Protein 1WT6 (pdb70)

Radius of gyration: 28.47 Å; Cα contacts (8 Å, |Δi|>4): 78; chains: 3; bounding box: 22×88×59 Å

GO terms:
  GO:0004674 protein serine/threonine kinase activity (F, IDA)
  GO:0005741 mitochondrial outer membrane (C, IDA)
  GO:0017020 myosin phosphatase regulator activity (F, IDA)
  GO:0010657 muscle cell apoptotic process (P, IDA)
  GO:0006468 protein phosphorylation (P, IDA)
  GO:0006998 nuclear envelope organization (P, IMP)
  GO:0005515 protein binding (F, IPI)
  GO:0033017 sarcoplasmic reticulum membrane (C, TAS)
  GO:0005524 ATP binding (F, IDA)
  GO:0008016 regulation of heart contraction (P, IDA)

B-factor: mean 26.05, std 10.56, range [8.68, 67.9]

InterPro domains:
  IPR000719 Protein kinase domain [PF00069] (71-339)
  IPR000719 Protein kinase domain [PS50011] (71-339)
  IPR000719 Protein kinase domain [SM00220] (71-339)
  IPR000961 AGC-kinase, C-terminal [PS51285] (340-415)
  IPR000961 AGC-kinase, C-terminal [SM00133] (340-407)
  IPR008271 Serine/threonine-protein kinase, active site [PS00108] (191-203)
  IPR011009 Protein kinase-like domain superfamily [SSF56112] (49-377)
  IPR014930 Myotonic dystrophy protein kinase, coiled coil [PF08826] (470-530)
  IPR017441 Protein kinase, ATP binding site [PS00107] (77-100)
  IPR050839 Rho-associated Serine/Threonine Kinase [PTHR22988] (1-470)

Structure (mmCIF, N/C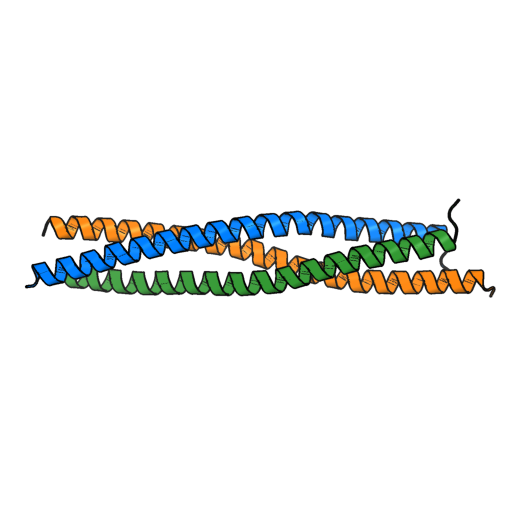A/C/O backbone):
data_1WT6
#
_entry.id   1WT6
#
_cell.length_a   39.083
_cell.length_b   46.164
_cell.length_c   143.377
_cell.angle_alpha   90.00
_cell.angle_beta   90.00
_cell.angle_gamma   90.00
#
_symmetry.space_group_name_H-M   'P 21 21 21'
#
loop_
_entity.id
_entity.type
_entity.pdbx_description
1 polymer 'Myotonin-protein kinase'
2 water water
#
loop_
_atom_site.group_PDB
_atom_site.id
_atom_site.type_symbol
_atom_site.label_atom_id
_atom_site.label_alt_id
_atom_site.label_comp_id
_atom_site.label_asym_id
_atom_site.label_entity_id
_atom_site.label_seq_id
_atom_site.pdbx_PDB_ins_code
_atom_site.Cartn_x
_atom_site.Cartn_y
_atom_site.Cartn_z
_atom_site.occupancy
_atom_site.B_iso_or_equiv
_atom_site.auth_seq_id
_atom_site.auth_comp_id
_atom_site.auth_asym_id
_atom_site.auth_atom_id
_atom_site.pdbx_PDB_model_num
ATOM 1 N N . GLU A 1 9 ? -12.949 57.169 39.734 1.00 34.58 6 GLU A N 1
ATOM 2 C CA . GLU A 1 9 ? -11.995 57.439 38.628 1.00 34.46 6 GLU A CA 1
ATOM 3 C C . GLU A 1 9 ? -10.731 56.609 38.841 1.00 32.56 6 GLU A C 1
ATOM 4 O O . GLU A 1 9 ? -10.268 56.427 39.977 1.00 32.68 6 GLU A O 1
ATOM 10 N N . VAL A 1 10 ? -10.188 56.076 37.754 1.00 30.01 7 VAL A N 1
ATOM 11 C CA . VAL A 1 10 ? -8.954 55.313 37.830 1.00 27.06 7 VAL A CA 1
ATOM 12 C C . VAL A 1 10 ? -7.827 56.248 38.320 1.00 24.66 7 VAL A C 1
ATOM 13 O O . VAL A 1 10 ? -7.874 57.458 38.058 1.00 26.74 7 VAL A O 1
ATOM 17 N N . THR A 1 11 ? -6.853 55.712 39.064 1.00 21.81 8 THR A N 1
ATOM 18 C CA . THR A 1 11 ? -5.670 56.483 39.448 1.00 19.71 8 THR A CA 1
ATOM 19 C C . THR A 1 11 ? -4.430 56.085 38.656 1.00 19.45 8 THR A C 1
ATOM 20 O O . THR A 1 11 ? -4.395 55.015 38.003 1.00 17.52 8 THR A O 1
ATOM 24 N N . LEU A 1 12 ? -3.394 56.925 38.752 1.00 18.39 9 LEU A N 1
ATOM 25 C CA . LEU A 1 12 ? -2.096 56.589 38.107 1.00 19.89 9 LEU A CA 1
ATOM 26 C C . LEU A 1 12 ? -1.646 55.182 38.415 1.00 19.26 9 LEU A C 1
ATOM 27 O O . LEU A 1 12 ? -1.356 54.401 37.511 1.00 18.16 9 LEU A O 1
ATOM 32 N N . ARG A 1 13 ? -1.590 54.848 39.698 1.00 17.71 10 ARG A N 1
ATOM 33 C CA . ARG A 1 13 ? -1.094 53.542 40.074 1.00 18.32 10 ARG A CA 1
ATOM 34 C C . ARG A 1 13 ? -2.006 52.440 39.566 1.00 17.81 10 ARG A C 1
ATOM 35 O O . ARG A 1 13 ? -1.508 51.407 39.167 1.00 18.90 10 ARG A O 1
ATOM 43 N N . GLU A 1 14 ? -3.328 52.634 39.594 1.00 17.41 11 GLU A N 1
ATOM 44 C CA . GLU A 1 14 ? -4.240 51.577 39.106 1.00 17.33 11 GLU A CA 1
ATOM 45 C C . GLU A 1 14 ? -4.026 51.323 37.611 1.00 16.64 11 GLU A C 1
ATOM 46 O O . GLU A 1 14 ? -4.109 50.157 37.158 1.00 17.27 11 GLU A O 1
ATOM 52 N N . LEU A 1 15 ? -3.767 52.401 36.869 1.00 15.63 12 LEU A N 1
ATOM 53 C CA . LEU A 1 15 ? -3.548 52.291 35.411 1.00 16.88 12 LEU A CA 1
ATOM 54 C C . LEU A 1 15 ? -2.232 51.566 35.201 1.00 17.62 12 LEU A C 1
ATOM 55 O O . LEU A 1 15 ? -2.115 50.624 34.379 1.00 16.66 12 LEU A O 1
ATOM 60 N N . GLN A 1 16 ? -1.232 51.960 35.974 1.00 18.67 13 GLN A N 1
ATOM 61 C CA . GLN A 1 16 ? 0.078 51.330 35.906 1.00 19.24 13 GLN A CA 1
ATOM 62 C C . GLN A 1 16 ? -0.029 49.815 36.150 1.00 19.93 13 GLN A C 1
ATOM 63 O O . GLN A 1 16 ? 0.561 49.022 35.405 1.00 18.63 13 GLN A O 1
ATOM 69 N N . GLU A 1 17 ? -0.792 49.420 37.184 1.00 18.49 14 GLU A N 1
ATOM 70 C CA . GLU A 1 17 ? -0.948 47.999 37.485 1.00 20.60 14 GLU A CA 1
ATOM 71 C C . GLU A 1 17 ? -1.666 47.269 36.365 1.00 19.44 14 GLU A C 1
ATOM 72 O O . GLU A 1 17 ? -1.299 46.151 36.026 1.00 19.51 14 GLU A O 1
ATOM 78 N N . ALA A 1 18 ? -2.697 47.880 35.816 1.00 17.33 15 ALA A N 1
ATOM 79 C CA . ALA A 1 18 ? -3.452 47.236 34.754 1.00 17.96 15 ALA A CA 1
ATOM 80 C C . ALA A 1 18 ? -2.559 47.098 33.522 1.00 17.52 15 ALA A C 1
ATOM 81 O O . ALA A 1 18 ? -2.650 46.056 32.803 1.00 18.15 15 ALA A O 1
ATOM 83 N N . LEU A 1 19 ? -1.705 48.095 33.269 1.00 17.61 16 LEU A N 1
ATOM 84 C CA . LEU A 1 19 ? -0.831 48.004 32.089 1.00 17.66 16 LEU A CA 1
ATOM 85 C C . LEU A 1 19 ? 0.178 46.873 32.311 1.00 18.94 16 LEU A C 1
ATOM 86 O O . LEU A 1 19 ? 0.348 46.040 31.437 1.00 19.39 16 LEU A O 1
ATOM 91 N N . GLU A 1 20 ? 0.795 46.811 33.508 1.00 19.06 17 GLU A N 1
ATOM 92 C CA . GLU A 1 20 ? 1.792 45.768 33.785 1.00 19.75 17 GLU A CA 1
ATOM 93 C C . GLU A 1 20 ? 1.174 44.395 33.686 1.00 20.09 17 GLU A C 1
ATOM 94 O O . GLU A 1 20 ? 1.839 43.472 33.232 1.00 21.54 17 GLU A O 1
ATOM 100 N N . GLU A 1 21 ? -0.100 44.242 34.033 1.00 19.46 18 GLU A N 1
ATOM 101 C CA . GLU A 1 21 ? -0.719 42.930 33.943 1.00 21.42 18 GLU A CA 1
ATOM 102 C C . GLU A 1 21 ? -1.044 42.534 32.492 1.00 19.39 18 GLU A C 1
ATOM 103 O O . GLU A 1 21 ? -0.973 41.333 32.123 1.00 18.80 18 GLU A O 1
ATOM 109 N N . GLU A 1 22 ? -1.438 43.525 31.698 1.00 17.83 19 GLU A N 1
ATOM 110 C CA . GLU A 1 22 ? -1.630 43.292 30.264 1.00 16.72 19 GLU A CA 1
ATOM 111 C C . GLU A 1 22 ? -0.316 42.886 29.638 1.00 17.25 19 GLU A C 1
ATOM 112 O O . GLU A 1 22 ? -0.312 41.911 28.855 1.00 17.73 19 GLU A O 1
ATOM 118 N N . VAL A 1 23 ? 0.773 43.595 29.934 1.00 17.28 20 VAL A N 1
ATOM 119 C CA . VAL A 1 23 ? 2.115 43.237 29.437 1.00 18.48 20 VAL A CA 1
ATOM 120 C C . VAL A 1 23 ? 2.525 41.806 29.843 1.00 18.97 20 VAL A C 1
ATOM 121 O O . VAL A 1 23 ? 3.050 41.037 29.023 1.00 18.30 20 VAL A O 1
ATOM 125 N N . LEU A 1 24 ? 2.296 41.442 31.115 1.00 16.80 21 LEU A N 1
ATOM 126 C CA . LEU A 1 24 ? 2.504 40.025 31.495 1.00 17.45 21 LEU A CA 1
ATOM 127 C C . LEU A 1 24 ? 1.703 39.008 30.648 1.00 17.86 21 LEU A C 1
ATOM 128 O O . LEU A 1 24 ? 2.278 37.988 30.224 1.00 17.47 21 LEU A O 1
ATOM 133 N N . THR A 1 25 ? 0.394 39.237 30.464 1.00 15.96 22 THR A N 1
ATOM 134 C CA . THR A 1 25 ? -0.451 38.315 29.709 1.00 18.14 22 THR A CA 1
ATOM 135 C C . THR A 1 25 ? 0.121 38.228 28.298 1.00 16.43 22 THR A C 1
ATOM 136 O O . THR A 1 25 ? 0.229 37.133 27.730 1.00 18.07 22 THR A O 1
ATOM 140 N N . ARG A 1 26 ? 0.476 39.376 27.726 1.00 15.37 23 ARG A N 1
ATOM 141 C CA . ARG A 1 26 ? 0.887 39.336 26.289 1.00 16.09 23 ARG A CA 1
ATOM 142 C C . ARG A 1 26 ? 2.240 38.643 26.179 1.00 17.32 23 ARG A C 1
ATOM 143 O O . ARG A 1 26 ? 2.495 37.860 25.237 1.00 18.39 23 ARG A O 1
ATOM 151 N N . GLN A 1 27 ? 3.113 38.898 27.143 1.00 17.14 24 GLN A N 1
ATOM 152 C CA . GLN A 1 27 ? 4.428 38.221 27.218 1.00 15.10 24 GLN A CA 1
ATOM 153 C C . GLN A 1 27 ? 4.281 36.665 27.300 1.00 17.08 24 GLN A C 1
ATOM 154 O O . GLN A 1 27 ? 5.062 35.914 26.708 1.00 17.54 24 GLN A O 1
ATOM 160 N N . SER A 1 28 ? 3.243 36.203 27.984 1.00 16.45 25 SER A N 1
ATOM 161 C CA . SER A 1 28 ? 2.972 34.761 28.066 1.00 16.81 25 SER A CA 1
ATOM 162 C C . SER A 1 28 ? 2.614 34.212 26.666 1.00 16.24 25 SER A C 1
ATOM 163 O O . SER A 1 28 ? 3.051 33.117 26.240 1.00 15.64 25 SER A O 1
ATOM 166 N N . LEU A 1 29 ? 1.799 34.986 25.942 1.00 16.56 26 LEU A N 1
ATOM 167 C CA . LEU A 1 29 ? 1.412 34.670 24.547 1.00 18.07 26 LEU A CA 1
ATOM 168 C C . LEU A 1 29 ? 2.635 34.639 23.661 1.00 18.10 26 LEU A C 1
ATOM 169 O O . LEU A 1 29 ? 2.805 33.724 22.852 1.00 17.84 26 LEU A O 1
ATOM 174 N N . SER A 1 30 ? 3.508 35.636 23.809 1.00 18.26 27 SER A N 1
ATOM 175 C CA . SER A 1 30 ? 4.720 35.665 22.992 1.00 17.88 27 SER A CA 1
ATOM 176 C C . SER A 1 30 ? 5.563 34.413 23.190 1.00 19.43 27 SER A C 1
ATOM 177 O O . SER A 1 30 ? 5.996 33.837 22.209 1.00 20.24 27 SER A O 1
ATOM 180 N N . ARG A 1 31 ? 5.733 33.983 24.453 1.00 16.56 28 ARG A N 1
ATOM 181 C CA . ARG A 1 31 ? 6.436 32.726 24.766 1.00 19.32 28 ARG A CA 1
ATOM 182 C C . ARG A 1 31 ? 5.719 31.512 24.154 1.00 19.32 28 ARG A C 1
ATOM 183 O O . ARG A 1 31 ? 6.372 30.564 23.676 1.00 21.90 28 ARG A O 1
ATOM 191 N N . GLU A 1 32 ? 4.398 31.470 24.209 1.00 21.11 29 GLU A N 1
ATOM 192 C CA . GLU A 1 32 ? 3.681 30.345 23.586 1.00 22.33 29 GLU A CA 1
ATOM 193 C C . GLU A 1 32 ? 3.938 30.259 22.095 1.00 23.69 29 GLU A C 1
ATOM 194 O O . GLU A 1 32 ? 4.031 29.155 21.502 1.00 22.83 29 GLU A O 1
ATOM 200 N N . MET A 1 33 ? 4.065 31.432 21.476 1.00 22.21 30 MET A N 1
ATOM 201 C CA . MET A 1 33 ? 4.264 31.491 20.051 1.00 26.11 30 MET A CA 1
ATOM 202 C C . MET A 1 33 ? 5.593 30.831 19.707 1.00 26.65 30 MET A C 1
ATOM 203 O O . MET A 1 33 ? 5.720 30.209 18.627 1.00 27.68 30 MET A O 1
ATOM 208 N N . GLU A 1 34 ? 6.565 30.883 20.610 1.00 28.25 31 GLU A N 1
ATOM 209 C CA . GLU A 1 34 ? 7.840 30.156 20.388 1.00 29.39 31 GLU A CA 1
ATOM 210 C C . GLU A 1 34 ? 7.648 28.634 20.305 1.00 29.06 31 GLU A C 1
ATOM 211 O O . GLU A 1 34 ? 8.310 27.966 19.519 1.00 28.89 31 GLU A O 1
ATOM 217 N N . ALA A 1 35 ? 6.736 28.094 21.109 1.00 28.21 32 ALA A N 1
ATOM 218 C CA . ALA A 1 35 ? 6.485 26.651 21.143 1.00 28.14 32 ALA A CA 1
ATOM 219 C C . ALA A 1 35 ? 5.738 26.246 19.872 1.00 27.31 32 ALA A C 1
ATOM 220 O O . ALA A 1 35 ? 5.920 25.153 19.328 1.00 28.42 32 ALA A O 1
ATOM 222 N N . ILE A 1 36 ? 4.842 27.120 19.435 1.00 25.82 33 ILE A N 1
ATOM 223 C CA . ILE A 1 36 ? 4.149 26.885 18.194 1.00 24.87 33 ILE A CA 1
ATOM 224 C C . ILE A 1 36 ? 5.119 26.816 16.993 1.00 24.20 33 ILE A C 1
ATOM 225 O O . ILE A 1 36 ? 5.034 25.893 16.150 1.00 24.24 33 ILE A O 1
ATOM 230 N N . ARG A 1 37 ? 6.005 27.797 16.866 1.00 24.34 34 ARG A N 1
ATOM 231 C CA . ARG A 1 37 ? 6.927 27.777 15.729 1.00 26.09 34 ARG A CA 1
ATOM 232 C C . ARG A 1 37 ? 7.765 26.487 15.747 1.00 26.44 34 ARG A C 1
ATOM 233 O O . ARG A 1 37 ? 7.998 25.881 14.692 1.00 25.04 34 ARG A O 1
ATOM 241 N N . THR A 1 38 ? 8.213 26.079 16.939 1.00 26.47 35 THR A N 1
ATOM 242 C CA . THR A 1 38 ? 8.973 24.831 17.125 1.00 27.16 35 THR A CA 1
ATOM 243 C C . THR A 1 38 ? 8.237 23.674 16.552 1.00 26.50 35 THR A C 1
ATOM 244 O O . THR A 1 38 ? 8.764 22.949 15.674 1.00 26.30 35 THR A O 1
ATOM 248 N N . ASP A 1 39 ? 7.001 23.514 17.020 1.00 25.07 36 ASP A N 1
ATOM 249 C CA . ASP A 1 39 ? 6.169 22.441 16.563 1.00 25.29 36 ASP A CA 1
ATOM 250 C C . ASP A 1 39 ? 6.054 22.534 15.052 1.00 24.29 36 ASP A C 1
ATOM 251 O O . ASP A 1 39 ? 6.245 21.528 14.389 1.00 24.25 36 ASP A O 1
ATOM 256 N N . ASN A 1 40 ? 5.748 23.718 14.517 1.00 21.47 37 ASN A N 1
ATOM 257 C CA . ASN A 1 40 ? 5.514 23.796 13.050 1.00 20.89 37 ASN A CA 1
ATOM 258 C C . ASN A 1 40 ? 6.718 23.322 12.219 1.00 20.18 37 ASN A C 1
ATOM 259 O O . ASN A 1 40 ? 6.572 22.679 11.170 1.00 19.37 37 ASN A O 1
ATOM 264 N N . GLN A 1 41 ? 7.914 23.677 12.659 1.00 19.96 38 GLN A N 1
ATOM 265 C CA . GLN A 1 41 ? 9.080 23.253 11.960 1.00 19.60 38 GLN A CA 1
ATOM 266 C C . GLN A 1 41 ? 9.238 21.722 12.009 1.00 19.19 38 GLN A C 1
ATOM 267 O O . GLN A 1 41 ? 9.559 21.058 10.989 1.00 17.92 38 GLN A O 1
ATOM 273 N N . ASN A 1 42 ? 9.032 21.168 13.201 1.00 19.03 39 ASN A N 1
ATOM 274 C CA . ASN A 1 42 ? 9.077 19.697 13.392 1.00 20.20 39 ASN A CA 1
ATOM 275 C C . ASN A 1 42 ? 8.002 18.968 12.581 1.00 19.37 39 ASN A C 1
ATOM 276 O O . ASN A 1 42 ? 8.254 17.913 11.959 1.00 19.42 39 ASN A O 1
ATOM 281 N N . PHE A 1 43 ? 6.813 19.546 12.512 1.00 16.41 40 PHE A N 1
ATOM 282 C CA . PHE A 1 43 ? 5.745 18.838 11.807 1.00 16.41 40 PHE A CA 1
ATOM 283 C C . PHE A 1 43 ? 6.059 18.836 10.301 1.00 16.12 40 PHE A C 1
ATOM 284 O O . PHE A 1 43 ? 5.781 17.848 9.592 1.00 15.76 40 PHE A O 1
ATOM 292 N N . ALA A 1 44 ? 6.605 19.957 9.821 1.00 15.65 41 ALA A N 1
ATOM 293 C CA . ALA A 1 44 ? 6.988 20.023 8.395 1.00 15.37 41 ALA A CA 1
ATOM 294 C C . ALA A 1 44 ? 7.994 18.894 8.059 1.00 13.92 41 ALA A C 1
ATOM 295 O O . ALA A 1 44 ? 7.906 18.214 7.046 1.00 13.12 41 ALA A O 1
ATOM 297 N N . SER A 1 45 ? 9.029 18.774 8.876 1.00 13.19 42 SER A N 1
ATOM 298 C CA . SER A 1 45 ? 9.980 17.696 8.708 1.00 15.10 42 SER A CA 1
ATOM 299 C C . SER A 1 45 ? 9.373 16.305 8.772 1.00 13.78 42 SER A C 1
ATOM 300 O O . SER A 1 45 ? 9.748 15.404 7.962 1.00 14.87 42 SER A O 1
ATOM 303 N N . GLN A 1 46 ? 8.494 16.094 9.755 1.00 13.81 43 GLN A N 1
ATOM 304 C CA . GLN A 1 46 ? 7.784 14.816 9.858 1.00 15.55 43 GLN A CA 1
ATOM 305 C C . GLN A 1 46 ? 6.938 14.504 8.610 1.00 14.01 43 GLN A C 1
ATOM 306 O O . GLN A 1 46 ? 6.897 13.314 8.160 1.00 15.11 43 GLN A O 1
ATOM 312 N N . LEU A 1 47 ? 6.269 15.525 8.055 1.00 12.41 44 LEU A N 1
ATOM 313 C CA . LEU A 1 47 ? 5.426 15.371 6.846 1.00 13.21 44 LEU A CA 1
ATOM 314 C C . LEU A 1 47 ? 6.317 15.004 5.675 1.00 12.92 44 LEU A C 1
ATOM 315 O O . LEU A 1 47 ? 5.993 14.077 4.947 1.00 12.13 44 LEU A O 1
ATOM 320 N N . ARG A 1 48 ? 7.533 15.611 5.600 1.00 11.53 45 ARG A N 1
ATOM 321 C CA . ARG A 1 48 ? 8.421 15.295 4.461 1.00 11.37 45 ARG A CA 1
ATOM 322 C C . ARG A 1 48 ? 8.894 13.834 4.591 1.00 9.07 45 ARG A C 1
ATOM 323 O O . ARG A 1 48 ? 8.946 13.101 3.610 1.00 11.01 45 ARG A O 1
ATOM 331 N N . GLU A 1 49 ? 9.182 13.415 5.838 1.00 10.66 46 GLU A N 1
ATOM 332 C CA . GLU A 1 49 ? 9.514 12.014 6.031 1.00 12.55 46 GLU A CA 1
ATOM 333 C C . GLU A 1 49 ? 8.456 11.052 5.615 1.00 10.68 46 GLU A C 1
ATOM 334 O O . GLU A 1 49 ? 8.684 10.034 4.959 1.00 12.25 46 GLU A O 1
ATOM 340 N N . ALA A 1 50 ? 7.211 11.368 5.997 1.00 11.01 47 ALA A N 1
ATOM 341 C CA . ALA A 1 50 ? 6.103 10.541 5.573 1.00 13.02 47 ALA A CA 1
ATOM 342 C C . ALA A 1 50 ? 5.861 10.502 4.047 1.00 9.45 47 ALA A C 1
ATOM 343 O O . ALA A 1 50 ? 5.605 9.429 3.488 1.00 12.59 47 ALA A O 1
ATOM 345 N N . GLU A 1 51 ? 6.009 11.650 3.384 1.00 10.17 48 GLU A N 1
ATOM 346 C CA . GLU A 1 51 ? 5.901 11.732 2.009 1.00 10.41 48 GLU A CA 1
ATOM 347 C C . GLU A 1 51 ? 6.954 10.832 1.366 1.00 8.71 48 GLU A C 1
ATOM 348 O O . GLU A 1 51 ? 6.723 10.116 0.395 1.00 10.23 48 GLU A O 1
ATOM 354 N N . ALA A 1 52 ? 8.203 10.881 1.846 1.00 9.48 49 ALA A N 1
ATOM 355 C CA . ALA A 1 52 ? 9.104 10.019 1.282 1.00 10.19 49 ALA A CA 1
ATOM 356 C C . ALA A 1 52 ? 8.896 8.493 1.512 1.00 9.95 49 ALA A C 1
ATOM 357 O O . ALA A 1 52 ? 9.170 7.688 0.657 1.00 10.91 49 ALA A O 1
ATOM 359 N N . ARG A 1 53 ? 8.518 8.113 2.722 1.00 10.85 50 ARG A N 1
ATOM 360 C CA . ARG A 1 53 ? 8.243 6.705 2.963 1.00 13.22 50 ARG A CA 1
ATOM 361 C C . ARG A 1 53 ? 7.065 6.251 2.034 1.00 12.59 50 ARG A C 1
ATOM 362 O O . ARG A 1 53 ? 7.068 5.110 1.528 1.00 13.32 50 ARG A O 1
ATOM 370 N N . ASN A 1 54 ? 6.082 7.090 1.781 1.00 14.15 51 ASN A N 1
ATOM 371 C CA . ASN A 1 54 ? 5.008 6.694 0.897 1.00 14.97 51 ASN A CA 1
ATOM 372 C C . ASN A 1 54 ? 5.498 6.578 -0.545 1.00 14.07 51 ASN A C 1
ATOM 373 O O . ASN A 1 54 ? 5.132 5.619 -1.229 1.00 13.35 51 ASN A O 1
ATOM 378 N N . ARG A 1 55 ? 6.348 7.538 -0.989 1.00 11.68 52 ARG A N 1
ATOM 379 C CA . ARG A 1 55 ? 6.898 7.488 -2.348 1.00 12.28 52 ARG A CA 1
ATOM 380 C C . ARG A 1 55 ? 7.711 6.160 -2.543 1.00 10.46 52 ARG A C 1
ATOM 381 O O . ARG A 1 55 ? 7.676 5.514 -3.574 1.00 14.09 52 ARG A O 1
ATOM 389 N N . ASP A 1 56 ? 8.425 5.750 -1.499 1.00 10.09 53 ASP A N 1
ATOM 390 C CA . ASP A 1 56 ? 9.176 4.523 -1.525 1.00 12.21 53 ASP A CA 1
ATOM 391 C C . ASP A 1 56 ? 8.302 3.295 -1.660 1.00 12.56 53 ASP A C 1
ATOM 392 O O . ASP A 1 56 ? 8.511 2.399 -2.506 1.00 12.56 53 ASP A O 1
ATOM 397 N N . LEU A 1 57 ? 7.286 3.276 -0.815 1.00 11.23 54 LEU A N 1
ATOM 398 C CA . LEU A 1 57 ? 6.287 2.187 -0.866 1.00 11.50 54 LEU A CA 1
ATOM 399 C C . LEU A 1 57 ? 5.584 2.113 -2.260 1.00 12.24 54 LEU A C 1
ATOM 400 O O . LEU A 1 57 ? 5.308 0.993 -2.754 1.00 14.60 54 LEU A O 1
ATOM 405 N N . GLU A 1 58 ? 5.203 3.274 -2.840 1.00 10.50 55 GLU A N 1
ATOM 406 C CA . GLU A 1 58 ? 4.650 3.358 -4.227 1.00 11.16 55 GLU A CA 1
ATOM 407 C C . GLU A 1 58 ? 5.505 2.640 -5.240 1.00 11.67 55 GLU A C 1
ATOM 408 O O . GLU A 1 58 ? 5.065 1.891 -6.074 1.00 11.99 55 GLU A O 1
ATOM 414 N N . ALA A 1 59 ? 6.807 2.900 -5.117 1.00 10.86 56 ALA A N 1
ATOM 415 C CA . ALA A 1 59 ? 7.743 2.248 -6.030 1.00 13.82 56 ALA A CA 1
ATOM 416 C C . ALA A 1 59 ? 7.790 0.734 -5.851 1.00 13.03 56 ALA A C 1
ATOM 417 O O . ALA A 1 59 ? 7.826 -0.009 -6.829 1.00 13.27 56 ALA A O 1
ATOM 419 N N . HIS A 1 60 ? 7.797 0.266 -4.606 1.00 12.85 57 HIS A N 1
ATOM 420 C CA . HIS A 1 60 ? 7.741 -1.213 -4.376 1.00 13.66 57 HIS A CA 1
ATOM 421 C C . HIS A 1 60 ? 6.478 -1.869 -4.926 1.00 12.79 57 HIS A C 1
ATOM 422 O O . HIS A 1 60 ? 6.502 -2.974 -5.461 1.00 11.57 57 HIS A O 1
ATOM 429 N N . VAL A 1 61 ? 5.364 -1.177 -4.767 1.00 12.01 58 VAL A N 1
ATOM 430 C CA . VAL A 1 61 ? 4.089 -1.702 -5.235 1.00 14.29 58 VAL A CA 1
ATOM 431 C C . VAL A 1 61 ? 4.118 -1.727 -6.781 1.00 14.72 58 VAL A C 1
ATOM 432 O O . VAL A 1 61 ? 3.730 -2.697 -7.361 1.00 14.58 58 VAL A O 1
ATOM 436 N N . ARG A 1 62 ? 4.615 -0.655 -7.399 1.00 15.56 59 ARG A N 1
ATOM 437 C CA . ARG A 1 62 ? 4.773 -0.607 -8.865 1.00 16.28 59 ARG A CA 1
ATOM 438 C C . ARG A 1 62 ? 5.622 -1.792 -9.367 1.00 16.85 59 ARG A C 1
ATOM 439 O O . ARG A 1 62 ? 5.324 -2.425 -10.385 1.00 15.99 59 ARG A O 1
ATOM 447 N N . GLN A 1 63 ? 6.702 -2.073 -8.653 1.00 15.70 60 GLN A N 1
ATOM 448 C CA . GLN A 1 63 ? 7.588 -3.197 -9.020 1.00 17.35 60 GLN A CA 1
ATOM 449 C C . GLN A 1 63 ? 6.885 -4.556 -8.877 1.00 17.77 60 GLN A C 1
ATOM 450 O O . GLN A 1 63 ? 7.043 -5.436 -9.731 1.00 17.71 60 GLN A O 1
ATOM 456 N N . LEU A 1 64 ? 6.125 -4.737 -7.805 1.00 16.45 61 LEU A N 1
ATOM 457 C CA . LEU A 1 64 ? 5.277 -5.916 -7.654 1.00 16.12 61 LEU A CA 1
ATOM 458 C C . LEU A 1 64 ? 4.271 -6.060 -8.780 1.00 16.11 61 LEU A C 1
ATOM 459 O O . LEU A 1 64 ? 4.063 -7.173 -9.271 1.00 18.36 61 LEU A O 1
ATOM 464 N N . GLN A 1 65 ? 3.640 -4.973 -9.214 1.00 15.49 62 GLN A N 1
ATOM 465 C CA . GLN A 1 65 ? 2.693 -5.042 -10.354 1.00 17.80 62 GLN A CA 1
ATOM 466 C C . GLN A 1 65 ? 3.435 -5.522 -11.592 1.00 18.92 62 GLN A C 1
ATOM 467 O O . GLN A 1 65 ? 2.988 -6.429 -12.276 1.00 20.64 62 GLN A O 1
ATOM 473 N N . GLU A 1 66 ? 4.631 -4.978 -11.809 1.00 17.30 63 GLU A N 1
ATOM 474 C CA . GLU A 1 66 ? 5.462 -5.386 -12.992 1.00 19.69 63 GLU A CA 1
ATOM 475 C C . GLU A 1 66 ? 5.894 -6.862 -12.944 1.00 19.93 63 GLU A C 1
ATOM 476 O O . GLU A 1 66 ? 5.774 -7.593 -13.955 1.00 22.60 63 GLU A O 1
ATOM 482 N N . ARG A 1 67 ? 6.372 -7.308 -11.784 1.00 20.46 64 ARG A N 1
ATOM 483 C CA . ARG A 1 67 ? 6.653 -8.737 -11.569 1.00 21.10 64 ARG A CA 1
ATOM 484 C C . ARG A 1 67 ? 5.427 -9.623 -11.861 1.00 22.96 64 ARG A C 1
ATOM 485 O O . ARG A 1 67 ? 5.544 -10.683 -12.532 1.00 22.17 64 ARG A O 1
ATOM 493 N N . MET A 1 68 ? 4.256 -9.195 -11.408 1.00 23.83 65 MET A N 1
ATOM 494 C CA . MET A 1 68 ? 3.050 -9.979 -11.667 1.00 26.81 65 MET A CA 1
ATOM 495 C C . MET A 1 68 ? 2.719 -10.042 -13.155 1.00 26.16 65 MET A C 1
ATOM 496 O O . MET A 1 68 ? 2.349 -11.107 -13.647 1.00 27.08 65 MET A O 1
ATOM 501 N N . GLU A 1 69 ? 2.810 -8.921 -13.864 1.00 27.19 66 GLU A N 1
ATOM 502 C CA . GLU A 1 69 ? 2.705 -8.920 -15.333 1.00 28.27 66 GLU A CA 1
ATOM 503 C C . GLU A 1 69 ? 3.666 -9.945 -15.989 1.00 28.82 66 GLU A C 1
ATOM 504 O O . GLU A 1 69 ? 3.264 -10.681 -16.909 1.00 28.70 66 GLU A O 1
ATOM 510 N N . LEU A 1 70 ? 4.918 -9.981 -15.539 1.00 28.16 67 LEU A N 1
ATOM 511 C CA . LEU A 1 70 ? 5.918 -10.903 -16.110 1.00 28.81 67 LEU A CA 1
ATOM 512 C C . LEU A 1 70 ? 5.573 -12.365 -15.812 1.00 30.03 67 LEU A C 1
ATOM 513 O O . LEU A 1 70 ? 5.758 -13.274 -16.659 1.00 30.48 67 LEU A O 1
ATOM 518 N N . LEU A 1 71 ? 5.102 -12.615 -14.605 1.00 31.73 68 LEU A N 1
ATOM 519 C CA . LEU A 1 71 ? 4.743 -13.962 -14.225 1.00 34.21 68 LEU A CA 1
ATOM 520 C C . LEU A 1 71 ? 3.484 -14.430 -14.954 1.00 35.28 68 LEU A C 1
ATOM 521 O O . LEU A 1 71 ? 3.393 -15.605 -15.347 1.00 36.14 68 LEU A O 1
ATOM 526 N N . GLN A 1 72 ? 2.524 -13.526 -15.141 1.00 36.68 69 GLN A N 1
ATOM 527 C CA . GLN A 1 72 ? 1.303 -13.883 -15.865 1.00 38.24 69 GLN A CA 1
ATOM 528 C C . GLN A 1 72 ? 1.646 -14.190 -17.316 1.00 39.18 69 GLN A C 1
ATOM 529 O O . GLN A 1 72 ? 0.997 -15.032 -17.946 1.00 39.65 69 GLN A O 1
ATOM 531 N N . ALA A 1 73 ? 2.671 -13.513 -17.839 1.00 40.02 70 ALA A N 1
ATOM 532 C CA . ALA A 1 73 ? 3.046 -13.626 -19.252 1.00 40.07 70 ALA A CA 1
ATOM 533 C C . ALA A 1 73 ? 3.830 -14.895 -19.557 1.00 40.35 70 ALA A C 1
ATOM 534 O O . ALA A 1 73 ? 4.101 -15.173 -20.734 1.00 40.28 70 ALA A O 1
ATOM 536 N N . GLU B 1 5 ? -12.915 69.298 35.543 1.00 49.51 2 GLU B N 1
ATOM 537 C CA . GLU B 1 5 ? -11.793 68.342 35.225 1.00 49.46 2 GLU B CA 1
ATOM 538 C C . GLU B 1 5 ? -10.385 68.942 35.430 1.00 48.75 2 GLU B C 1
ATOM 539 O O . GLU B 1 5 ? -10.050 69.405 36.530 1.00 49.30 2 GLU B O 1
ATOM 545 N N . ALA B 1 6 ? -9.598 68.933 34.348 1.00 47.63 3 ALA B N 1
ATOM 546 C CA . ALA B 1 6 ? -8.173 69.272 34.290 1.00 46.26 3 ALA B CA 1
ATOM 547 C C . ALA B 1 6 ? -7.648 68.455 33.116 1.00 45.28 3 ALA B C 1
ATOM 548 O O . ALA B 1 6 ? -8.085 67.315 32.897 1.00 45.15 3 ALA B O 1
ATOM 550 N N . GLU B 1 7 ? -6.733 69.031 32.345 1.00 43.76 4 GLU B N 1
ATOM 551 C CA . GLU B 1 7 ? -6.171 68.328 31.198 1.00 42.58 4 GLU B CA 1
ATOM 552 C C . GLU B 1 7 ? -5.530 67.000 31.613 1.00 40.92 4 GLU B C 1
ATOM 553 O O . GLU B 1 7 ? -5.591 66.042 30.858 1.00 40.05 4 GLU B O 1
ATOM 559 N N . ALA B 1 8 ? -4.932 66.951 32.812 1.00 39.01 5 ALA B N 1
ATOM 560 C CA . ALA B 1 8 ? -4.251 65.737 33.292 1.00 37.79 5 ALA B CA 1
ATOM 561 C C . ALA B 1 8 ? -5.224 64.591 33.556 1.00 36.89 5 ALA B C 1
ATOM 562 O O . ALA B 1 8 ? -4.904 63.428 33.304 1.00 36.20 5 ALA B O 1
ATOM 564 N N . GLU B 1 9 ? -6.402 64.929 34.077 1.00 36.41 6 GLU B N 1
ATOM 565 C CA . GLU B 1 9 ? -7.447 63.950 34.358 1.00 36.52 6 GLU B CA 1
ATOM 566 C C . GLU B 1 9 ? -7.999 63.390 33.057 1.00 35.44 6 GLU B C 1
ATOM 567 O O . GLU B 1 9 ? -8.281 62.189 32.961 1.00 35.50 6 GLU B O 1
ATOM 573 N N . VAL B 1 10 ? -8.164 64.263 32.064 1.00 34.11 7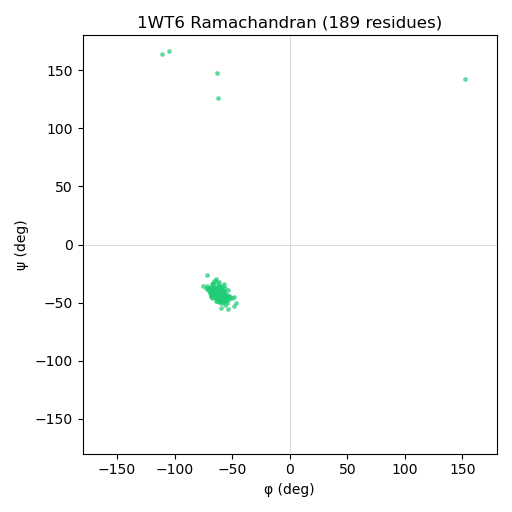 VAL B N 1
ATOM 574 C CA . VAL B 1 10 ? -8.619 63.831 30.742 1.00 32.87 7 VAL B CA 1
ATOM 575 C C . VAL B 1 10 ? -7.650 62.822 30.145 1.00 32.30 7 VAL B C 1
ATOM 576 O O . VAL B 1 10 ? -8.050 61.749 29.703 1.00 31.53 7 VAL B O 1
ATOM 580 N N . THR B 1 11 ? -6.367 63.171 30.152 1.00 30.50 8 THR B N 1
ATOM 581 C CA . THR B 1 11 ? -5.369 62.332 29.541 1.00 30.05 8 THR B CA 1
ATOM 582 C C . THR B 1 11 ? -5.379 60.960 30.263 1.00 28.76 8 THR B C 1
ATOM 583 O O . THR B 1 11 ? -5.403 59.937 29.611 1.00 28.45 8 THR B O 1
ATOM 587 N N . LEU B 1 12 ? -5.395 60.960 31.601 1.00 27.45 9 LEU B N 1
ATOM 588 C CA . LEU B 1 12 ? -5.460 59.710 32.375 1.00 25.91 9 LEU B CA 1
ATOM 589 C C . LEU B 1 12 ? -6.661 58.802 31.965 1.00 26.72 9 LEU B C 1
ATOM 590 O O . LEU B 1 12 ? -6.484 57.595 31.697 1.00 25.33 9 LEU B O 1
ATOM 595 N N . ARG B 1 13 ? -7.862 59.382 31.864 1.00 26.83 10 ARG B N 1
ATOM 596 C CA . ARG B 1 13 ? -9.055 58.604 31.489 1.00 27.79 10 ARG B CA 1
ATOM 597 C C . ARG B 1 13 ? -8.986 58.099 30.033 1.00 27.70 10 ARG B C 1
ATOM 598 O O . ARG B 1 13 ? -9.411 56.961 29.727 1.00 27.77 10 ARG B O 1
ATOM 606 N N . GLU B 1 14 ? -8.445 58.930 29.146 1.00 26.72 11 GLU B N 1
ATOM 607 C CA . GLU B 1 14 ? -8.237 58.501 27.757 1.00 26.69 11 GLU B CA 1
ATOM 608 C C . GLU B 1 14 ? -7.193 57.394 27.671 1.00 25.66 11 GLU B C 1
ATOM 609 O O . GLU B 1 14 ? -7.282 56.488 26.842 1.00 24.82 11 GLU B O 1
ATOM 615 N N . LEU B 1 15 ? -6.213 57.453 28.556 1.00 23.91 12 LEU B N 1
ATOM 616 C CA . LEU B 1 15 ? -5.205 56.403 28.616 1.00 23.44 12 LEU B CA 1
ATOM 617 C C . LEU B 1 15 ? -5.864 55.096 29.048 1.00 21.89 12 LEU B C 1
ATOM 618 O O . LEU B 1 15 ? -5.560 54.011 28.508 1.00 19.81 12 LEU B O 1
ATOM 623 N N . GLN B 1 16 ? -6.795 55.191 29.991 1.00 20.98 13 GLN B N 1
ATOM 624 C CA . GLN B 1 16 ? -7.461 53.965 30.455 1.00 21.24 13 GLN B CA 1
ATOM 625 C C . GLN B 1 16 ? -8.261 53.352 29.308 1.00 20.45 13 GLN B C 1
ATOM 626 O O . GLN B 1 16 ? -8.285 52.127 29.152 1.00 19.95 13 GLN B O 1
ATOM 632 N N . GLU B 1 17 ? -8.921 54.202 28.540 1.00 21.67 14 GLU B N 1
ATOM 633 C CA . GLU B 1 17 ? -9.746 53.730 27.416 1.00 22.40 14 GLU B CA 1
ATOM 634 C C . GLU B 1 17 ? -8.857 53.115 26.346 1.00 21.89 14 GLU B C 1
ATOM 635 O O . GLU B 1 17 ? -9.206 52.075 25.760 1.00 22.66 14 GLU B O 1
ATOM 641 N N . ALA B 1 18 ? -7.679 53.699 26.130 1.00 20.44 15 ALA B N 1
ATOM 642 C CA . ALA B 1 18 ? -6.792 53.149 25.098 1.00 20.24 15 ALA B CA 1
ATOM 643 C C . ALA B 1 18 ? -6.324 51.786 25.586 1.00 20.05 15 ALA B C 1
ATOM 644 O O . ALA B 1 18 ? -6.166 50.857 24.799 1.00 19.61 15 ALA B O 1
ATOM 646 N N . LEU B 1 19 ? -6.070 51.666 26.886 1.00 18.17 16 LEU B N 1
ATOM 647 C CA . LEU B 1 19 ? -5.568 50.387 27.394 1.00 18.30 16 LEU B CA 1
ATOM 648 C C . LEU B 1 19 ? -6.640 49.309 27.237 1.00 18.32 16 LEU B C 1
ATOM 649 O O . LEU B 1 19 ? -6.362 48.197 26.794 1.00 18.32 16 LEU B O 1
ATOM 654 N N . GLU B 1 20 ? -7.870 49.664 27.575 1.00 17.84 17 GLU B N 1
ATOM 655 C CA . GLU B 1 20 ? -9.011 48.754 27.452 1.00 20.19 17 GLU B CA 1
ATOM 656 C C . GLU B 1 20 ? -9.187 48.256 26.004 1.00 19.89 17 GLU B C 1
ATOM 657 O O . GLU B 1 20 ? -9.465 47.071 25.793 1.00 20.26 17 GLU B O 1
ATOM 663 N N . GLU B 1 21 ? -9.016 49.154 25.032 1.00 19.75 18 GLU B N 1
ATOM 664 C CA . GLU B 1 21 ? -9.064 48.742 23.606 1.00 19.94 18 GLU B CA 1
ATOM 665 C C . GLU B 1 21 ? -7.957 47.745 23.265 1.00 19.91 18 GLU B C 1
ATOM 666 O O . GLU B 1 21 ? -8.177 46.750 22.545 1.00 19.13 18 GLU B O 1
ATOM 672 N N . GLU B 1 22 ? -6.746 48.012 23.761 1.00 18.54 19 GLU B N 1
ATOM 673 C CA . GLU B 1 22 ? -5.618 47.104 23.562 1.00 18.88 19 GLU B CA 1
ATOM 674 C C . GLU B 1 22 ? -5.866 45.737 24.167 1.00 18.28 19 GLU B C 1
ATOM 675 O O . GLU B 1 22 ? -5.503 44.716 23.581 1.00 19.66 19 GLU B O 1
ATOM 681 N N . VAL B 1 23 ? -6.453 45.710 25.362 1.00 17.44 20 VAL B N 1
ATOM 682 C CA . VAL B 1 23 ? -6.785 44.427 25.977 1.00 19.40 20 VAL B CA 1
ATOM 683 C C . VAL B 1 23 ? -7.770 43.676 25.097 1.00 20.28 20 VAL B C 1
ATOM 684 O O . VAL B 1 23 ? -7.587 42.479 24.874 1.00 20.33 20 VAL B O 1
ATOM 688 N N . LEU B 1 24 ? -8.802 44.341 24.595 1.00 20.15 21 LEU B N 1
ATOM 689 C CA . LEU B 1 24 ? -9.778 43.610 23.773 1.00 20.54 21 LEU B CA 1
ATOM 690 C C . LEU B 1 24 ? -9.112 43.013 22.536 1.00 20.46 21 LEU B C 1
ATOM 691 O O . LEU B 1 24 ? -9.349 41.842 22.156 1.00 19.16 21 LEU B O 1
ATOM 696 N N . THR B 1 25 ? -8.257 43.810 21.913 1.00 20.38 22 THR B N 1
ATOM 697 C CA . THR B 1 25 ? -7.518 43.361 20.733 1.00 20.13 22 THR B CA 1
ATOM 698 C C . THR B 1 25 ? -6.591 42.191 21.060 1.00 20.04 22 THR B C 1
ATOM 699 O O . THR B 1 25 ? -6.596 41.182 20.328 1.00 19.82 22 THR B O 1
ATOM 703 N N . ARG B 1 26 ? -5.814 42.281 22.148 1.00 18.78 23 ARG B N 1
ATOM 704 C CA . ARG B 1 26 ? -4.981 41.125 22.580 1.00 18.16 23 ARG B CA 1
ATOM 705 C C . ARG B 1 26 ? -5.814 39.859 22.909 1.00 18.97 23 ARG B C 1
ATOM 706 O O . ARG B 1 26 ? -5.378 38.72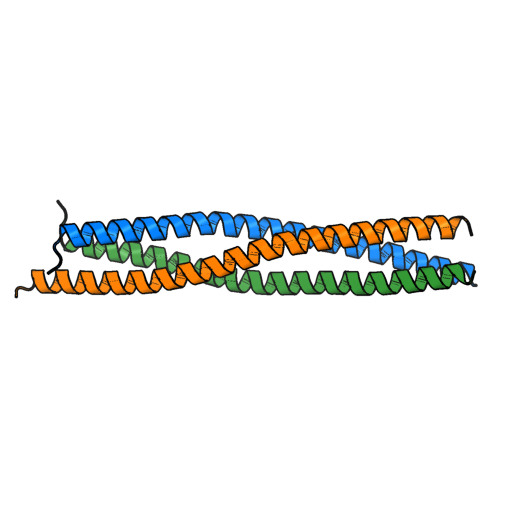4 22.664 1.00 20.34 23 ARG B O 1
ATOM 714 N N . GLN B 1 27 ? -6.978 40.067 23.509 1.00 18.96 24 GLN B N 1
ATOM 715 C CA . GLN B 1 27 ? -7.887 38.964 23.847 1.00 21.44 24 GLN B CA 1
ATOM 716 C C . GLN B 1 27 ? -8.301 38.180 22.603 1.00 21.07 24 GLN B C 1
ATOM 717 O O . GLN B 1 27 ? -8.340 36.920 22.621 1.00 22.02 24 GLN B O 1
ATOM 723 N N . SER B 1 28 ? -8.591 38.898 21.528 1.00 21.57 25 SER B N 1
ATOM 724 C CA . SER B 1 28 ? -8.870 38.261 20.241 1.00 22.32 25 SER B CA 1
ATOM 725 C C . SER B 1 28 ? -7.645 37.475 19.752 1.00 22.66 25 SER B C 1
ATOM 726 O O . SER B 1 28 ? -7.789 36.391 19.187 1.00 22.58 25 SER B O 1
ATOM 729 N N . LEU B 1 29 ? -6.449 38.016 19.971 1.00 21.52 26 LEU B N 1
ATOM 730 C CA . LEU B 1 29 ? -5.226 37.314 19.565 1.00 22.17 26 LEU B CA 1
ATOM 731 C C . LEU B 1 29 ? -5.076 36.026 20.373 1.00 22.84 26 LEU B C 1
ATOM 732 O O . LEU B 1 29 ? -4.615 34.966 19.830 1.00 22.70 26 LEU B O 1
ATOM 737 N N . SER B 1 30 ? -5.452 36.092 21.644 1.00 22.69 27 SER B N 1
ATOM 738 C CA . SER B 1 30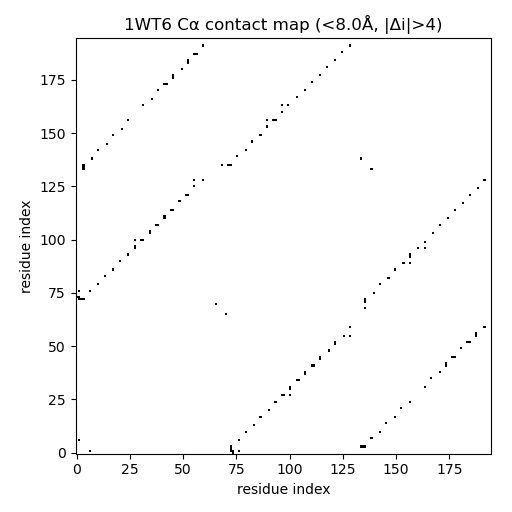 ? -5.363 34.946 22.542 1.00 24.97 27 SER B CA 1
ATOM 739 C C . SER B 1 30 ? -6.239 33.813 22.001 1.00 24.99 27 SER B C 1
ATOM 740 O O . SER B 1 30 ? -5.784 32.670 21.990 1.00 25.89 27 SER B O 1
ATOM 743 N N . ARG B 1 31 ? -7.456 34.141 21.553 1.00 24.86 28 ARG B N 1
ATOM 744 C CA . ARG B 1 31 ? -8.368 33.128 20.977 1.00 25.84 28 ARG B CA 1
ATOM 745 C C . ARG B 1 31 ? -7.837 32.521 19.702 1.00 26.55 28 ARG B C 1
ATOM 746 O O . ARG B 1 31 ? -7.955 31.299 19.517 1.00 27.51 28 ARG B O 1
ATOM 754 N N . GLU B 1 32 ? -7.288 33.366 18.824 1.00 27.86 29 GLU B N 1
ATOM 755 C CA . GLU B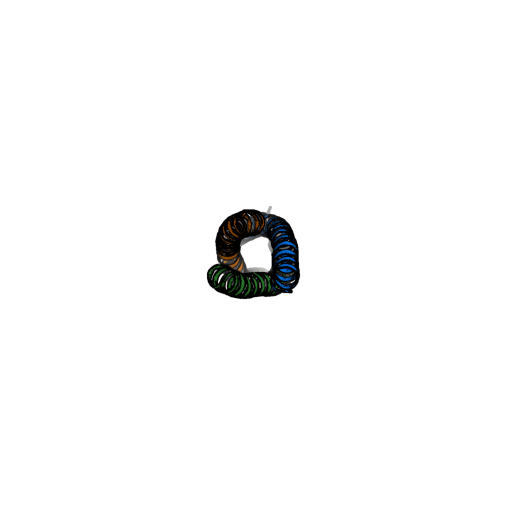 1 32 ? -6.629 32.945 17.585 1.00 29.62 29 GLU B CA 1
ATOM 756 C C . GLU B 1 32 ? -5.475 31.975 17.830 1.00 30.22 29 GLU B C 1
ATOM 757 O O . GLU B 1 32 ? -5.364 30.934 17.153 1.00 30.56 29 GLU B O 1
ATOM 763 N N . MET B 1 33 ? -4.610 32.310 18.786 1.00 30.50 30 MET B N 1
ATOM 764 C CA . MET B 1 33 ? -3.480 31.434 19.050 1.00 31.17 30 MET B CA 1
ATOM 765 C C . MET B 1 33 ? -3.966 30.115 19.677 1.00 30.87 30 MET B C 1
ATOM 766 O O . MET B 1 33 ? -3.443 29.059 19.357 1.00 29.80 30 MET B O 1
ATOM 771 N N . GLU B 1 34 ? -4.979 30.178 20.537 1.00 29.77 31 GLU B N 1
ATOM 772 C CA . GLU B 1 34 ? -5.624 28.962 21.042 1.00 29.35 31 GLU B CA 1
ATOM 773 C C . GLU B 1 34 ? -6.135 27.984 19.956 1.00 28.10 31 GLU B C 1
ATOM 774 O O . GLU B 1 34 ? -6.064 26.758 20.135 1.00 28.20 31 GLU B O 1
ATOM 780 N N . ALA B 1 35 ? -6.692 28.511 18.867 1.00 25.59 32 ALA B N 1
ATOM 781 C CA . ALA B 1 35 ? -7.144 27.660 17.750 1.00 26.51 32 ALA B CA 1
ATOM 782 C C . ALA B 1 35 ? -5.889 27.035 17.146 1.00 26.58 32 ALA B C 1
ATOM 783 O O . ALA B 1 35 ? -5.837 25.850 16.801 1.00 25.36 32 ALA B O 1
ATOM 785 N N . ILE B 1 36 ? -4.864 27.861 17.030 1.00 27.21 33 ILE B N 1
ATOM 786 C CA . ILE B 1 36 ? -3.604 27.394 16.491 1.00 28.16 33 ILE B CA 1
ATOM 787 C C . ILE B 1 36 ? -3.075 26.249 17.368 1.00 29.32 33 ILE B C 1
ATOM 788 O O . ILE B 1 36 ? -2.701 25.201 16.828 1.00 30.76 33 ILE B O 1
ATOM 793 N N . ARG B 1 37 ? -3.095 26.390 18.690 1.00 30.00 34 ARG B N 1
ATOM 794 C CA . ARG B 1 37 ? -2.619 25.263 19.529 1.00 30.58 34 ARG B CA 1
ATOM 795 C C . ARG B 1 37 ? -3.444 23.977 19.450 1.00 29.83 34 ARG B C 1
ATOM 796 O O . ARG B 1 37 ? -2.867 22.886 19.468 1.00 28.55 34 ARG B O 1
ATOM 804 N N . THR B 1 38 ? -4.768 24.104 19.342 1.00 27.79 35 THR B N 1
ATOM 805 C CA . THR B 1 38 ? -5.622 22.944 19.069 1.00 27.90 35 THR B CA 1
ATOM 806 C C . THR B 1 38 ? -5.281 22.305 17.715 1.00 26.71 35 THR B C 1
ATOM 807 O O . THR B 1 38 ? -5.082 21.086 17.634 1.00 27.36 35 THR B O 1
ATOM 811 N N . ASP B 1 39 ? -5.179 23.126 16.668 1.00 26.30 36 ASP B N 1
ATOM 812 C CA . ASP B 1 39 ? -4.860 22.613 15.331 1.00 27.82 36 ASP B CA 1
ATOM 813 C C . ASP B 1 39 ? -3.571 21.820 15.412 1.00 26.46 36 ASP B C 1
ATOM 814 O O . ASP B 1 39 ? -3.507 20.694 14.923 1.00 27.55 36 ASP B O 1
ATOM 819 N N . ASN B 1 40 ? -2.581 22.375 16.094 1.00 26.50 37 ASN B N 1
ATOM 820 C CA . ASN B 1 40 ? -1.306 21.685 16.297 1.00 26.54 37 ASN B CA 1
ATOM 821 C C . ASN B 1 40 ? -1.339 20.351 17.070 1.00 27.24 37 ASN B C 1
ATOM 822 O O . ASN B 1 40 ? -0.744 19.354 16.624 1.00 26.75 37 ASN B O 1
ATOM 827 N N . GLN B 1 41 ? -2.029 20.314 18.207 1.00 24.91 38 GLN B N 1
ATOM 828 C CA . GLN B 1 41 ? -2.318 19.033 18.870 1.00 25.17 38 GLN B CA 1
ATOM 829 C C . GLN B 1 41 ? -2.882 18.000 17.856 1.00 24.67 38 GLN B C 1
ATOM 830 O O . GLN B 1 41 ? -2.468 16.813 17.827 1.00 23.74 38 GLN B O 1
ATOM 836 N N . ASN B 1 42 ? -3.825 18.442 17.026 1.00 24.51 39 ASN B N 1
ATOM 837 C CA . ASN B 1 42 ? -4.411 17.547 16.023 1.00 24.06 39 ASN B CA 1
ATOM 838 C C . ASN B 1 42 ? -3.375 17.093 14.991 1.00 23.49 39 ASN B C 1
ATOM 839 O O . ASN B 1 42 ? -3.348 15.928 14.589 1.00 21.95 39 ASN B O 1
ATOM 844 N N . PHE B 1 43 ? -2.555 18.019 14.518 1.00 22.11 40 PHE B N 1
ATOM 845 C CA . PHE B 1 43 ? -1.539 17.636 13.559 1.00 22.10 40 PHE B CA 1
ATOM 846 C C . PHE B 1 43 ? -0.681 16.530 14.139 1.00 20.07 40 PHE B C 1
ATOM 847 O O . PHE B 1 43 ? -0.413 15.547 13.413 1.00 18.76 40 PHE B O 1
ATOM 855 N N . ALA B 1 44 ? -0.246 16.684 15.404 1.00 19.43 41 ALA B N 1
ATOM 856 C CA . ALA B 1 44 ? 0.621 15.672 16.047 1.00 18.35 41 ALA B CA 1
ATOM 857 C C . ALA B 1 44 ? -0.038 14.249 16.001 1.00 17.68 41 ALA B C 1
ATOM 858 O O . ALA B 1 44 ? 0.579 13.254 15.616 1.00 17.79 41 ALA B O 1
ATOM 860 N N . SER B 1 45 ? -1.301 14.181 16.363 1.00 17.57 42 SER B N 1
ATOM 861 C CA . SER B 1 45 ? -2.039 12.909 16.338 1.00 19.55 42 SER B CA 1
ATOM 862 C C . SER B 1 45 ? -2.217 12.368 14.915 1.00 18.68 42 SER B C 1
ATOM 863 O O . SER B 1 45 ? -2.001 11.144 14.667 1.00 19.22 42 SER B O 1
ATOM 866 N N . GLN B 1 46 ? -2.543 13.263 13.966 1.00 18.43 43 GLN B N 1
ATOM 867 C CA . GLN B 1 46 ? -2.756 12.841 12.580 1.00 19.45 43 GLN B CA 1
ATOM 868 C C . GLN B 1 46 ? -1.471 12.290 11.978 1.00 17.42 43 GLN B C 1
ATOM 869 O O . GLN B 1 46 ? -1.498 11.295 11.237 1.00 17.00 43 GLN B O 1
ATOM 875 N N . LEU B 1 47 ? -0.340 12.946 12.244 1.00 15.65 44 LEU B N 1
ATOM 876 C CA . LEU B 1 47 ? 0.930 12.448 11.756 1.00 17.15 44 LEU B CA 1
ATOM 877 C C . LEU B 1 47 ? 1.259 11.073 12.358 1.00 15.95 44 LEU B C 1
ATOM 878 O O . LEU B 1 47 ? 1.715 10.141 11.654 1.00 14.51 44 LEU B O 1
ATOM 887 N N . ARG B 1 48 ? 1.022 10.910 13.664 1.00 15.43 45 ARG B N 1
ATOM 888 C CA . ARG B 1 48 ? 1.282 9.599 14.275 1.00 12.97 45 ARG B CA 1
ATOM 889 C C . ARG B 1 48 ? 0.434 8.510 13.593 1.00 12.15 45 ARG B C 1
ATOM 890 O O . ARG B 1 48 ? 0.894 7.397 13.301 1.00 12.37 45 ARG B O 1
ATOM 898 N N . GLU B 1 49 ? -0.845 8.831 13.390 1.00 14.17 46 GLU B N 1
ATOM 899 C CA . GLU B 1 49 ? -1.725 7.833 12.837 1.00 15.86 46 GLU B CA 1
ATOM 900 C C . GLU B 1 49 ? -1.300 7.483 11.406 1.00 14.39 46 GLU B C 1
ATOM 901 O O . GLU B 1 49 ? -1.405 6.302 10.946 1.00 13.56 46 GLU B O 1
ATOM 907 N N . ALA B 1 50 ? -0.879 8.506 10.657 1.00 13.86 47 ALA B N 1
ATOM 908 C CA . ALA B 1 50 ? -0.478 8.285 9.240 1.00 13.54 47 ALA B CA 1
ATOM 909 C C . ALA B 1 50 ? 0.761 7.425 9.185 1.00 13.61 47 ALA B C 1
ATOM 910 O O . ALA B 1 50 ? 0.893 6.508 8.355 1.00 14.34 47 ALA B O 1
ATOM 912 N N . GLU B 1 51 ? 1.678 7.701 10.120 1.00 12.41 48 GLU B N 1
ATOM 913 C CA . GLU B 1 51 ? 2.903 6.921 10.254 1.00 13.14 48 GLU B CA 1
ATOM 914 C C . GLU B 1 51 ? 2.577 5.426 10.519 1.00 10.73 48 GLU B C 1
ATOM 915 O O . GLU B 1 51 ? 3.182 4.490 9.914 1.00 12.88 48 GLU B O 1
ATOM 921 N N . ALA B 1 52 ? 1.630 5.181 11.433 1.00 9.93 49 ALA B N 1
ATOM 922 C CA . ALA B 1 52 ? 1.272 3.782 11.730 1.00 9.83 49 ALA B CA 1
ATOM 923 C C . ALA B 1 52 ? 0.621 3.107 10.531 1.00 10.58 49 ALA B C 1
ATOM 924 O O . ALA B 1 52 ? 0.911 1.932 10.271 1.00 10.24 49 ALA B O 1
ATOM 926 N N . ARG B 1 53 ? -0.267 3.844 9.823 1.00 12.91 50 ARG B N 1
ATOM 927 C CA . ARG B 1 53 ? -0.931 3.294 8.650 1.00 13.73 50 ARG B CA 1
ATOM 928 C C . ARG B 1 53 ? 0.105 2.937 7.583 1.00 12.90 50 ARG B C 1
ATOM 929 O O . ARG B 1 53 ? -0.003 1.883 6.919 1.00 12.93 50 ARG B O 1
ATOM 937 N N . ASN B 1 54 ? 1.162 3.744 7.428 1.00 12.07 51 ASN B N 1
ATOM 938 C CA . ASN B 1 54 ? 2.132 3.400 6.428 1.00 12.78 51 ASN B CA 1
ATOM 939 C C . ASN B 1 54 ? 2.928 2.182 6.911 1.00 13.38 51 ASN B C 1
ATOM 940 O O . ASN B 1 54 ? 3.240 1.334 6.091 1.00 12.47 51 ASN B O 1
ATOM 945 N N . ARG B 1 55 ? 3.215 2.072 8.229 1.00 12.24 52 ARG B N 1
ATOM 946 C CA . ARG B 1 55 ? 3.980 0.875 8.641 1.00 11.57 52 ARG B CA 1
ATOM 947 C C . ARG B 1 55 ? 3.125 -0.380 8.425 1.00 9.37 52 ARG B C 1
ATOM 948 O O . ARG B 1 55 ? 3.617 -1.450 8.096 1.00 10.53 52 ARG B O 1
ATOM 956 N N . ASP B 1 56 ? 1.811 -0.258 8.618 1.00 11.20 53 ASP B N 1
ATOM 957 C CA . ASP B 1 56 ? 0.961 -1.409 8.353 1.00 12.48 53 ASP B CA 1
ATOM 958 C C . ASP B 1 56 ? 1.052 -1.835 6.870 1.00 10.84 53 ASP B C 1
ATOM 959 O O . ASP B 1 56 ? 1.246 -3.036 6.557 1.00 12.99 53 ASP B O 1
ATOM 964 N N . LEU B 1 57 ? 0.979 -0.827 5.983 1.00 9.80 54 LEU B N 1
ATOM 965 C CA . LEU B 1 57 ? 1.019 -1.127 4.552 1.00 12.24 54 LEU B CA 1
ATOM 966 C C . LEU B 1 57 ? 2.404 -1.664 4.122 1.00 12.12 54 LEU B C 1
ATOM 967 O O . LEU B 1 57 ? 2.477 -2.583 3.315 1.00 13.72 54 LEU B O 1
ATOM 972 N N . GLU B 1 58 ? 3.468 -1.108 4.678 1.00 12.03 55 GLU B N 1
ATOM 973 C CA . GLU B 1 58 ? 4.805 -1.638 4.446 1.00 13.59 55 GLU B CA 1
ATOM 974 C C . GLU B 1 58 ? 4.901 -3.143 4.791 1.00 14.53 55 GLU B C 1
ATOM 975 O O . GLU B 1 58 ? 5.451 -3.927 4.019 1.00 17.80 55 GLU B O 1
ATOM 981 N N . ALA B 1 59 ? 4.336 -3.511 5.955 1.00 14.26 56 ALA B N 1
ATOM 982 C CA . ALA B 1 59 ? 4.360 -4.921 6.380 1.00 14.47 56 ALA B CA 1
ATOM 983 C C . ALA B 1 59 ? 3.589 -5.779 5.385 1.00 15.31 56 ALA B C 1
ATOM 984 O O . ALA B 1 59 ? 4.014 -6.915 5.060 1.00 16.62 56 ALA B O 1
ATOM 986 N N . HIS B 1 60 ? 2.445 -5.278 4.911 1.00 16.22 57 HIS B N 1
ATOM 987 C CA . HIS B 1 60 ? 1.635 -6.065 3.985 1.00 17.39 57 HIS B CA 1
ATOM 988 C C . 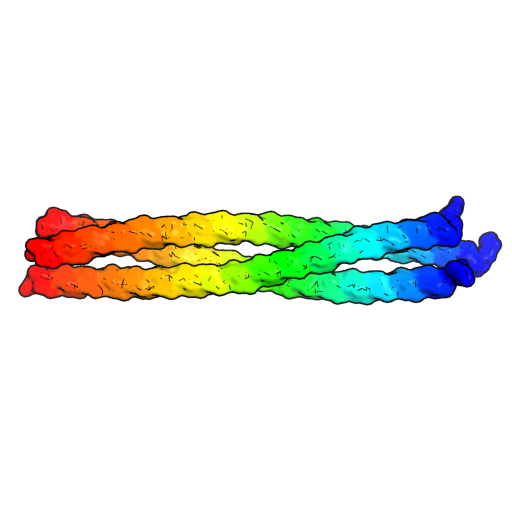HIS B 1 60 ? 2.364 -6.271 2.675 1.00 16.67 57 HIS B C 1
ATOM 989 O O . HIS B 1 60 ? 2.335 -7.375 2.133 1.00 17.70 57 HIS B O 1
ATOM 996 N N . VAL B 1 61 ? 3.052 -5.224 2.207 1.00 14.38 58 VAL B N 1
ATOM 997 C CA . VAL B 1 61 ? 3.770 -5.260 0.946 1.00 14.91 58 VAL B CA 1
ATOM 998 C C . VAL B 1 61 ? 4.971 -6.214 1.075 1.00 16.33 58 VAL B C 1
ATOM 999 O O . VAL B 1 61 ? 5.251 -6.937 0.125 1.00 17.87 58 VAL B O 1
ATOM 1003 N N . ARG B 1 62 ? 5.654 -6.214 2.222 1.00 17.94 59 ARG B N 1
ATOM 1004 C CA . ARG B 1 62 ? 6.738 -7.190 2.454 1.00 20.29 59 ARG B CA 1
ATOM 1005 C C . ARG B 1 62 ? 6.211 -8.603 2.304 1.00 20.64 59 ARG B C 1
ATOM 1006 O O . ARG B 1 62 ? 6.836 -9.422 1.622 1.00 21.78 59 ARG B O 1
ATOM 1014 N N . GLN B 1 63 ? 5.076 -8.894 2.924 1.00 20.47 60 GLN B N 1
ATOM 1015 C CA . GLN B 1 63 ? 4.439 -10.212 2.784 1.00 21.92 60 GLN B CA 1
ATOM 1016 C C . GLN B 1 63 ? 4.148 -10.592 1.338 1.00 21.40 60 GLN B C 1
ATOM 1017 O O . GLN B 1 63 ? 4.303 -11.770 0.959 1.00 22.19 60 GLN B O 1
ATOM 1023 N N . LEU B 1 64 ? 3.653 -9.630 0.551 1.00 20.15 61 LEU B N 1
ATOM 1024 C CA . LEU B 1 64 ? 3.372 -9.873 -0.864 1.00 20.99 61 LEU B CA 1
ATOM 1025 C C . LEU B 1 64 ? 4.629 -10.081 -1.672 1.00 21.49 61 LEU B C 1
ATOM 1026 O O . LEU B 1 64 ? 4.618 -10.902 -2.613 1.00 22.28 61 LEU B O 1
ATOM 1031 N N . GLN B 1 65 ? 5.687 -9.351 -1.338 1.00 21.30 62 GLN B N 1
ATOM 1032 C CA . GLN B 1 65 ? 7.005 -9.518 -2.037 1.00 22.08 62 GLN B CA 1
ATOM 1033 C C . GLN B 1 65 ? 7.568 -10.926 -1.806 1.00 23.97 62 GLN B C 1
ATOM 1034 O O . GLN B 1 65 ? 8.078 -11.564 -2.711 1.00 23.24 62 GLN B O 1
ATOM 1040 N N . GLU B 1 66 ? 7.412 -11.399 -0.584 1.00 23.33 63 GLU B N 1
ATOM 1041 C CA . GLU B 1 66 ? 7.860 -12.735 -0.172 1.00 25.87 63 GLU B CA 1
ATOM 1042 C C . GLU B 1 66 ? 7.034 -13.813 -0.843 1.00 26.54 63 GLU B C 1
ATOM 1043 O O . GLU B 1 66 ? 7.586 -14.814 -1.331 1.00 25.99 63 GLU B O 1
ATOM 1049 N N . ARG B 1 67 ? 5.720 -13.591 -0.893 1.00 26.51 64 ARG B N 1
ATOM 1050 C CA . ARG B 1 67 ? 4.790 -14.519 -1.502 1.00 27.51 64 ARG B CA 1
ATOM 1051 C C . ARG B 1 67 ? 5.005 -14.578 -2.995 1.00 27.39 64 ARG B C 1
ATOM 1052 O O . ARG B 1 67 ? 4.847 -15.656 -3.596 1.00 28.46 64 ARG B O 1
ATOM 1060 N N . MET B 1 68 ? 5.375 -13.436 -3.576 1.00 27.00 65 MET B N 1
ATOM 1061 C CA . MET B 1 68 ? 5.655 -13.326 -5.010 1.00 28.51 65 MET B CA 1
ATOM 1062 C C . MET B 1 68 ? 6.878 -14.176 -5.412 1.00 28.88 65 MET B C 1
ATOM 1063 O O . MET B 1 68 ? 6.878 -14.827 -6.466 1.00 29.66 65 MET B O 1
ATOM 1068 N N . GLU B 1 69 ? 7.915 -14.143 -4.586 1.00 29.60 66 GLU B N 1
ATOM 1069 C CA . GLU B 1 69 ? 9.146 -14.899 -4.870 1.00 31.33 66 GLU B CA 1
ATOM 1070 C C . GLU B 1 69 ? 8.869 -16.392 -4.826 1.00 31.79 66 GLU B C 1
ATOM 1071 O O . GLU B 1 69 ? 9.399 -17.158 -5.652 1.00 32.21 66 GLU B O 1
ATOM 1077 N N . LEU B 1 70 ? 8.039 -16.785 -3.855 1.00 31.80 67 LEU B N 1
ATOM 1078 C CA . LEU B 1 70 ? 7.746 -18.190 -3.569 1.00 32.84 67 LEU B CA 1
ATOM 1079 C C . LEU B 1 70 ? 6.938 -18.764 -4.712 1.00 32.66 67 LEU B C 1
ATOM 1080 O O . LEU B 1 70 ? 7.155 -19.902 -5.158 1.00 33.30 67 LEU B O 1
ATOM 1085 N N . LEU B 1 71 ? 6.001 -17.976 -5.199 1.00 32.79 68 LEU B N 1
ATOM 1086 C CA . LEU B 1 71 ? 5.240 -18.413 -6.328 1.00 32.14 68 LEU B CA 1
ATOM 1087 C C . LEU B 1 71 ? 5.978 -18.031 -7.613 1.00 33.81 68 LEU B C 1
ATOM 1088 O O . LEU B 1 71 ? 5.976 -18.800 -8.584 1.00 35.63 68 LEU B O 1
ATOM 1093 N N . GLU C 1 9 ? 9.857 59.129 39.231 1.00 38.50 6 GLU D N 1
ATOM 1094 C CA . GLU C 1 9 ? 8.593 58.368 39.483 1.00 38.28 6 GLU D CA 1
ATOM 1095 C C . GLU C 1 9 ? 7.659 58.355 38.266 1.00 38.01 6 GLU D C 1
ATOM 1096 O O . GLU C 1 9 ? 7.835 59.144 37.330 1.00 38.68 6 GLU D O 1
ATOM 1102 N N . VAL C 1 10 ? 6.674 57.459 38.292 1.00 37.33 7 VAL D N 1
ATOM 1103 C CA . VAL C 1 10 ? 5.779 57.259 37.148 1.00 36.30 7 VAL D CA 1
ATOM 1104 C C . VAL C 1 10 ? 4.968 58.501 36.804 1.00 35.13 7 VAL D C 1
ATOM 1105 O O . VAL C 1 10 ? 4.285 59.094 37.655 1.00 35.83 7 VAL D O 1
ATOM 1109 N N . THR C 1 11 ? 5.061 58.898 35.545 1.00 33.38 8 THR D N 1
ATOM 1110 C CA . THR C 1 11 ? 4.306 60.014 35.039 1.00 30.53 8 THR D CA 1
ATOM 1111 C C . THR C 1 11 ? 3.251 59.494 34.047 1.00 29.91 8 THR D C 1
ATOM 1112 O O . THR C 1 11 ? 3.322 58.361 33.542 1.00 28.02 8 THR D O 1
ATOM 1116 N N . LEU C 1 12 ? 2.276 60.334 33.752 1.00 27.54 9 LEU D N 1
ATOM 1117 C CA . LEU C 1 12 ? 1.300 60.021 32.748 1.00 27.41 9 LEU D CA 1
ATOM 1118 C C . LEU C 1 12 ? 2.044 59.833 31.408 1.00 26.95 9 LEU D C 1
ATOM 1119 O O . LEU C 1 12 ? 1.746 58.893 30.619 1.00 24.65 9 LEU D O 1
ATOM 1124 N N . ARG C 1 13 ? 3.073 60.657 31.192 1.00 26.48 10 ARG D N 1
ATOM 1125 C CA . ARG C 1 13 ? 3.892 60.553 29.974 1.00 27.92 10 ARG D CA 1
ATOM 1126 C C . ARG C 1 13 ? 4.540 59.181 29.786 1.00 27.01 10 ARG D C 1
ATOM 1127 O O . ARG C 1 13 ? 4.502 58.599 28.686 1.00 26.12 10 ARG D O 1
ATOM 1135 N N . GLU C 1 14 ? 5.159 58.693 30.851 1.00 26.52 11 GLU D N 1
ATOM 1136 C CA . GLU C 1 14 ? 5.802 57.392 30.854 1.00 25.85 11 GLU D CA 1
ATOM 1137 C C . GLU C 1 14 ? 4.761 56.283 30.617 1.00 23.81 11 GLU D C 1
ATOM 1138 O O . GLU C 1 14 ? 5.039 55.338 29.867 1.00 23.38 11 GLU D O 1
ATOM 1144 N N . LEU C 1 15 ? 3.555 56.422 31.183 1.00 20.45 12 LEU D N 1
ATOM 1145 C CA . LEU C 1 15 ? 2.530 55.374 30.978 1.00 19.18 12 LEU D CA 1
ATOM 1146 C C . LEU C 1 15 ? 2.082 55.366 29.508 1.00 18.78 12 LEU D C 1
ATOM 1147 O O . LEU C 1 15 ? 1.857 54.275 28.943 1.00 18.00 12 LEU D O 1
ATOM 1152 N N . GLN C 1 16 ? 1.971 56.553 28.894 1.00 18.86 13 GLN D N 1
ATOM 1153 C CA . GLN C 1 16 ? 1.461 56.685 27.489 1.00 19.71 13 GLN D CA 1
ATOM 1154 C C . GLN C 1 16 ? 2.478 56.013 26.611 1.00 19.53 13 GLN D C 1
ATOM 1155 O O . GLN C 1 16 ? 2.150 55.179 25.747 1.00 18.53 13 GLN D O 1
ATOM 1161 N N . GLU C 1 17 ? 3.730 56.290 26.891 1.00 19.30 14 GLU D N 1
ATOM 1162 C CA . GLU C 1 17 ? 4.833 55.683 26.100 1.00 20.62 14 GLU D CA 1
ATOM 1163 C C . GLU C 1 17 ? 4.922 54.172 26.310 1.00 20.47 14 GLU D C 1
ATOM 1164 O O . GLU C 1 17 ? 5.206 53.412 25.357 1.00 18.49 14 GLU D O 1
ATOM 1170 N N . ALA C 1 18 ? 4.694 53.735 27.551 1.00 18.07 15 ALA D N 1
ATOM 1171 C CA . ALA C 1 18 ? 4.765 52.316 27.838 1.00 18.49 15 ALA D CA 1
ATOM 1172 C C . ALA C 1 18 ? 3.592 51.601 27.099 1.00 17.49 15 ALA D C 1
ATOM 1173 O O . ALA C 1 18 ? 3.740 50.454 26.587 1.00 16.94 15 ALA D O 1
ATOM 1175 N N . LEU C 1 19 ? 2.425 52.230 27.041 1.00 16.33 16 LEU D N 1
ATOM 1176 C CA . LEU C 1 19 ? 1.333 51.601 26.293 1.00 15.75 16 LEU D CA 1
ATOM 1177 C C . LEU C 1 19 ? 1.659 51.572 24.814 1.00 16.06 16 LEU D C 1
ATOM 1178 O O . LEU C 1 19 ? 1.479 50.548 24.174 1.00 16.40 16 LEU D O 1
ATOM 1183 N N . GLU C 1 20 ? 2.200 52.676 24.273 1.00 15.19 17 GLU D N 1
ATOM 1184 C CA . GLU C 1 20 ? 2.577 52.627 22.855 1.00 16.23 17 GLU D CA 1
ATOM 1185 C C . GLU C 1 20 ? 3.563 51.497 22.544 1.00 16.99 17 GLU D C 1
ATOM 1186 O O . GLU C 1 20 ? 3.397 50.837 21.494 1.00 16.54 17 GLU D O 1
ATOM 1192 N N . GLU C 1 21 ? 4.552 51.268 23.441 1.00 16.84 18 GLU D N 1
ATOM 1193 C CA . GLU C 1 21 ? 5.534 50.206 23.210 1.00 16.81 18 GLU D CA 1
ATOM 1194 C C . GLU C 1 21 ? 4.864 48.839 23.239 1.00 17.37 18 GLU D C 1
ATOM 1195 O O . GLU C 1 21 ? 5.202 47.941 22.418 1.00 16.61 18 GLU D O 1
ATOM 1201 N N . GLU C 1 22 ? 3.944 48.652 24.182 1.00 14.77 19 GLU D N 1
ATOM 1202 C CA . GLU C 1 22 ? 3.213 47.383 24.286 1.00 17.04 19 GLU D CA 1
ATOM 1203 C C . GLU C 1 22 ? 2.319 47.129 23.044 1.00 16.69 19 GLU D C 1
ATOM 1204 O O . GLU C 1 22 ? 2.318 45.987 22.511 1.00 16.33 19 GLU D O 1
ATOM 1210 N N . VAL C 1 23 ? 1.612 48.167 22.562 1.00 13.90 20 VAL D N 1
ATOM 1211 C CA . VAL C 1 23 ? 0.875 48.113 21.296 1.00 15.77 20 VAL D CA 1
ATOM 1212 C C . VAL C 1 23 ? 1.774 47.652 20.142 1.00 15.61 20 VAL D C 1
ATOM 1213 O O . VAL C 1 23 ? 1.400 46.722 19.369 1.00 14.05 20 VAL D O 1
ATOM 1217 N N . LEU C 1 24 ? 2.988 48.237 20.031 1.00 13.18 21 LEU D N 1
ATOM 1218 C CA . LEU C 1 24 ? 3.940 47.840 18.926 1.00 15.54 21 LEU D CA 1
ATOM 1219 C C . LEU C 1 24 ? 4.262 46.331 19.031 1.00 15.62 21 LEU D C 1
ATOM 1220 O O . LEU C 1 24 ? 4.265 45.547 18.033 1.00 14.51 21 LEU D O 1
ATOM 1225 N N . THR C 1 25 ? 4.560 45.925 20.253 1.00 15.61 22 THR D N 1
ATOM 1226 C CA . THR C 1 25 ? 4.918 44.523 20.429 1.00 14.86 22 THR D CA 1
ATOM 1227 C C . THR C 1 25 ? 3.823 43.563 20.131 1.00 15.10 22 THR D C 1
ATOM 1228 O O . THR C 1 25 ? 4.031 42.512 19.439 1.00 14.91 22 THR D O 1
ATOM 1232 N N . ARG C 1 26 ? 2.651 43.929 20.610 1.00 12.69 23 ARG D N 1
ATOM 1233 C CA . ARG C 1 26 ? 1.456 43.111 20.374 1.00 14.12 23 ARG D CA 1
ATOM 1234 C C . ARG C 1 26 ? 1.062 43.089 18.870 1.00 13.66 23 ARG D C 1
ATOM 1235 O O . ARG C 1 26 ? 0.776 42.018 18.301 1.00 14.18 23 ARG D O 1
ATOM 1243 N N . GLN C 1 27 ? 1.201 44.212 18.201 1.00 13.70 24 GLN D N 1
ATOM 1244 C CA . GLN C 1 27 ? 0.968 44.238 16.721 1.00 13.73 24 GLN D CA 1
ATOM 1245 C C . GLN C 1 27 ? 1.924 43.295 15.949 1.00 14.32 24 GLN D C 1
ATOM 1246 O O . GLN C 1 27 ? 1.540 42.675 14.955 1.00 13.78 24 GLN D O 1
ATOM 1252 N N . SER C 1 28 ? 3.203 43.250 16.383 1.00 12.99 25 SER D N 1
ATOM 1253 C CA . SER C 1 28 ? 4.170 42.384 15.758 1.00 14.74 25 SER D CA 1
ATOM 1254 C C . SER C 1 28 ? 3.816 40.891 15.979 1.00 15.05 25 SER D C 1
ATOM 1255 O O . SER C 1 28 ? 3.910 40.038 15.075 1.00 15.43 25 SER D O 1
ATOM 1258 N N . LEU C 1 29 ? 3.397 40.583 17.183 1.00 13.34 26 LEU D N 1
ATOM 1259 C CA . LEU C 1 29 ? 2.829 39.238 17.493 1.00 14.87 26 LEU D CA 1
ATOM 1260 C C . LEU C 1 29 ? 1.627 38.862 16.636 1.00 16.21 26 LEU D C 1
ATOM 1261 O O . LEU C 1 29 ? 1.554 37.713 16.142 1.00 16.39 26 LEU D O 1
ATOM 1266 N N . SER C 1 30 ? 0.719 39.817 16.379 1.00 15.66 27 SER D N 1
ATOM 1267 C CA . SER C 1 30 ? -0.480 39.576 15.559 1.00 17.31 27 SER D CA 1
ATOM 1268 C C . SER C 1 30 ? -0.071 39.221 14.149 1.00 15.73 27 SER D C 1
ATOM 1269 O O . SER C 1 30 ? -0.623 38.305 13.578 1.00 17.33 27 SER D O 1
ATOM 1272 N N . ARG C 1 31 ? 0.965 39.867 13.643 1.00 16.43 28 ARG D N 1
ATOM 1273 C CA . ARG C 1 31 ? 1.456 39.545 12.290 1.00 17.05 28 ARG D CA 1
ATOM 1274 C C . ARG C 1 31 ? 1.960 38.124 12.236 1.00 18.25 28 ARG D C 1
ATOM 1275 O O . ARG C 1 31 ? 1.720 37.394 11.242 1.00 17.31 28 ARG D O 1
ATOM 1283 N N . GLU C 1 32 ? 2.713 37.740 13.260 1.00 17.17 29 GLU D N 1
ATOM 1284 C CA . GLU C 1 32 ? 3.285 36.393 13.294 1.00 20.66 29 GLU D CA 1
ATOM 1285 C C . GLU C 1 32 ? 2.155 35.387 13.332 1.00 20.24 29 GLU D C 1
ATOM 1286 O O . GLU C 1 32 ? 2.178 34.414 12.562 1.00 21.41 29 GLU D O 1
ATOM 1292 N N . MET C 1 33 ? 1.132 35.653 14.137 1.00 18.75 30 MET D N 1
ATOM 1293 C CA . MET C 1 33 ? 0.002 34.720 14.238 1.00 21.14 30 MET D CA 1
ATOM 1294 C C . MET C 1 33 ? -0.668 34.559 12.861 1.00 20.34 30 MET D C 1
ATOM 1295 O O . MET C 1 33 ? -1.015 33.430 12.452 1.00 20.40 30 MET D O 1
ATOM 1300 N N . GLU C 1 34 ? -0.896 35.687 12.189 1.00 20.91 31 GLU D N 1
ATOM 1301 C CA . GLU C 1 34 ? -1.468 35.693 10.829 1.00 23.00 31 GLU D CA 1
ATOM 1302 C C . GLU C 1 34 ? -0.707 34.792 9.853 1.00 2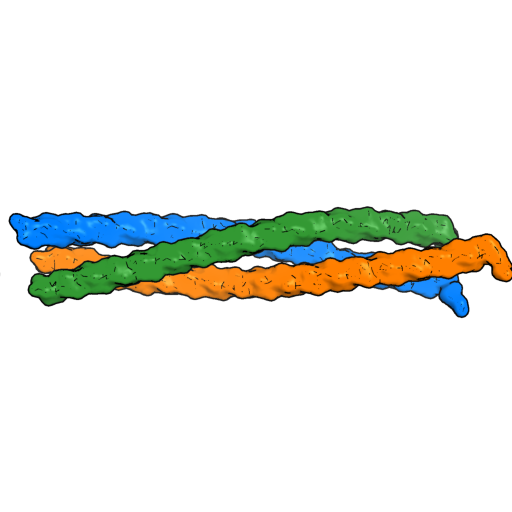3.48 31 GLU D C 1
ATOM 1303 O O . GLU C 1 34 ? -1.326 34.039 9.078 1.00 25.07 31 GLU D O 1
ATOM 1309 N N . ALA C 1 35 ? 0.626 34.874 9.916 1.00 22.44 32 ALA D N 1
ATOM 1310 C CA . ALA C 1 35 ? 1.529 34.140 9.040 1.00 22.23 32 ALA D CA 1
ATOM 1311 C C . ALA C 1 35 ? 1.386 32.648 9.350 1.00 22.86 32 ALA D C 1
ATOM 1312 O O . ALA C 1 35 ? 1.196 31.838 8.413 1.00 23.69 32 ALA D O 1
ATOM 1314 N N . ILE C 1 36 ? 1.372 32.309 10.640 1.00 21.95 33 ILE D N 1
ATOM 1315 C CA . ILE C 1 36 ? 1.169 30.916 11.067 1.00 23.35 33 ILE D CA 1
ATOM 1316 C C . ILE C 1 36 ? -0.215 30.368 10.753 1.00 23.44 33 ILE D C 1
ATOM 1317 O O . ILE C 1 36 ? -0.314 29.217 10.327 1.00 24.12 33 ILE D O 1
ATOM 1322 N N . ARG C 1 37 ? -1.272 31.148 10.938 1.00 22.14 34 ARG D N 1
ATOM 1323 C CA . ARG C 1 37 ? -2.625 30.665 10.577 1.00 22.94 34 ARG D CA 1
ATOM 1324 C C . ARG C 1 37 ? -2.578 30.210 9.092 1.00 22.48 34 ARG D C 1
ATOM 1325 O O . ARG C 1 37 ? -2.931 29.039 8.768 1.00 22.25 34 ARG D O 1
ATOM 1333 N N . THR C 1 38 ? -2.053 31.078 8.224 1.00 21.56 35 THR D N 1
ATOM 1334 C CA . THR C 1 38 ? -1.971 30.755 6.782 1.00 21.85 35 THR D CA 1
ATOM 1335 C C . THR C 1 38 ? -1.137 29.493 6.593 1.00 21.33 35 THR D C 1
ATOM 1336 O O . THR C 1 38 ? -1.532 28.556 5.891 1.00 19.51 35 THR D O 1
ATOM 1340 N N . ASP C 1 39 ? 0.076 29.524 7.135 1.00 20.56 36 ASP D N 1
ATOM 1341 C CA . ASP C 1 39 ? 0.963 28.341 7.107 1.00 23.73 36 ASP D CA 1
ATOM 1342 C C . ASP C 1 39 ? 0.263 27.033 7.526 1.00 23.83 36 ASP D C 1
ATOM 1343 O O . ASP C 1 39 ? 0.440 25.987 6.846 1.00 22.94 36 ASP D O 1
ATOM 1348 N N . ASN C 1 40 ? -0.425 27.063 8.674 1.00 22.24 37 ASN D N 1
ATOM 1349 C CA . ASN C 1 40 ? -1.038 25.838 9.220 1.00 21.00 37 ASN D CA 1
ATOM 1350 C C . ASN C 1 40 ? -2.064 25.337 8.235 1.00 20.11 37 ASN D C 1
ATOM 1351 O O . ASN C 1 40 ? -2.263 24.118 8.132 1.00 17.84 37 ASN D O 1
ATOM 1356 N N . GLN C 1 41 ? -2.731 26.256 7.543 1.00 19.63 38 GLN D N 1
ATOM 1357 C CA . GLN C 1 41 ? -3.740 25.818 6.547 1.00 20.73 38 GLN D CA 1
ATOM 1358 C C . GLN C 1 41 ? -3.128 25.085 5.359 1.00 21.19 38 GLN D C 1
ATOM 1359 O O . GLN C 1 41 ? -3.613 24.027 4.901 1.00 20.89 38 GLN D O 1
ATOM 1365 N N . ASN C 1 42 ? -2.045 25.641 4.852 1.00 19.73 39 ASN D N 1
ATOM 1366 C CA . ASN C 1 42 ? -1.304 25.025 3.766 1.00 19.51 39 ASN D CA 1
ATOM 1367 C C . ASN C 1 42 ? -0.732 23.711 4.239 1.00 16.84 39 ASN D C 1
ATOM 1368 O O . ASN C 1 42 ? -0.801 22.703 3.545 1.00 19.41 39 ASN D O 1
ATOM 1373 N N . PHE C 1 43 ? -0.191 23.666 5.433 1.00 16.86 40 PHE D N 1
ATOM 1374 C CA . PHE C 1 43 ? 0.220 22.398 5.993 1.00 16.19 40 PHE D CA 1
ATOM 1375 C C . PHE C 1 43 ? -0.880 21.287 6.096 1.00 18.61 40 PHE D C 1
ATOM 1376 O O . PHE C 1 43 ? -0.679 20.133 5.654 1.00 16.60 40 PHE D O 1
ATOM 1384 N N . ALA C 1 44 ? -2.020 21.634 6.698 1.00 17.63 41 ALA D N 1
ATOM 1385 C CA . ALA C 1 44 ? -3.109 20.671 6.814 1.00 16.57 41 ALA D CA 1
ATOM 1386 C C . ALA C 1 44 ? -3.497 20.150 5.409 1.00 15.82 41 ALA D C 1
ATOM 1387 O O . ALA C 1 44 ? -3.812 18.970 5.262 1.00 14.17 41 ALA D O 1
ATOM 1389 N N . SER C 1 45 ? -3.469 20.999 4.387 1.00 15.34 42 SER D N 1
ATOM 1390 C CA . SER C 1 45 ? -3.814 20.613 3.000 1.00 15.21 42 SER D CA 1
ATOM 1391 C C . SER C 1 45 ? -2.747 19.589 2.547 1.00 16.09 42 SER D C 1
ATOM 1392 O O . SER C 1 45 ? -3.075 18.580 1.965 1.00 14.61 42 SER D O 1
ATOM 1395 N N . GLN C 1 46 ? -1.465 19.842 2.821 1.00 15.20 43 GLN D N 1
ATOM 13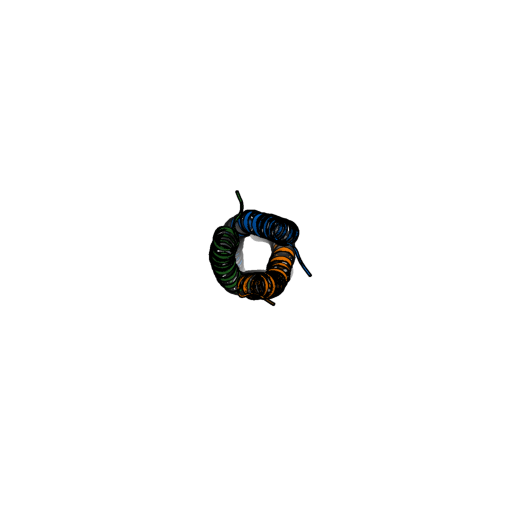96 C CA . GLN C 1 46 ? -0.460 18.859 2.474 1.00 16.39 43 GLN D CA 1
ATOM 1397 C C . GLN C 1 46 ? -0.611 17.530 3.208 1.00 12.64 43 GLN D C 1
ATOM 1398 O O . GLN C 1 46 ? -0.456 16.429 2.621 1.00 15.22 43 GLN D O 1
ATOM 1404 N N . LEU C 1 47 ? -0.981 17.565 4.474 1.00 13.96 44 LEU D N 1
ATOM 1405 C CA . LEU C 1 47 ? -1.201 16.387 5.227 1.00 13.68 44 LEU D CA 1
ATOM 1406 C C . LEU C 1 47 ? -2.379 15.533 4.648 1.00 14.86 44 LEU D C 1
ATOM 1407 O O . LEU C 1 47 ? -2.255 14.328 4.435 1.00 14.19 44 LEU D O 1
ATOM 1412 N N . ARG C 1 48 ? -3.462 16.219 4.304 1.00 12.20 45 ARG D N 1
ATOM 1413 C CA . ARG C 1 48 ? -4.634 15.501 3.691 1.00 12.02 45 ARG D CA 1
ATOM 1414 C C . ARG C 1 48 ? -4.220 14.854 2.354 1.00 10.69 45 ARG D C 1
ATOM 1415 O O . ARG C 1 48 ? -4.607 13.731 2.043 1.00 10.88 45 ARG D O 1
ATOM 1423 N N . GLU C 1 49 ? -3.391 15.568 1.555 1.00 12.19 46 GLU D N 1
ATOM 1424 C CA . GLU C 1 49 ? -2.886 14.947 0.321 1.00 12.94 46 GLU D CA 1
ATOM 1425 C C . GLU C 1 49 ? -2.094 13.658 0.579 1.00 12.55 46 GLU D C 1
ATOM 1426 O O . GLU C 1 49 ? -2.238 12.643 -0.129 1.00 12.96 46 GLU D O 1
ATOM 1432 N N . ALA C 1 50 ? -1.198 13.688 1.586 1.00 11.36 47 ALA D N 1
ATOM 1433 C CA . ALA C 1 50 ? -0.540 12.469 1.991 1.00 14.09 47 ALA D CA 1
ATOM 1434 C C . ALA C 1 50 ? -1.418 11.332 2.474 1.00 12.24 47 ALA D C 1
ATOM 1435 O O . ALA C 1 50 ? -1.198 10.153 2.080 1.00 13.33 47 ALA D O 1
ATOM 1437 N N . GLU C 1 51 ? -2.488 11.660 3.214 1.00 11.96 48 GLU D N 1
ATOM 1438 C CA . GLU C 1 51 ? -3.465 10.685 3.656 1.00 12.49 48 GLU D CA 1
ATOM 1439 C C . GLU C 1 51 ? -4.127 10.084 2.397 1.00 11.33 48 GLU D C 1
ATOM 1440 O O . GLU C 1 51 ? -4.330 8.879 2.288 1.00 11.87 48 GLU D O 1
ATOM 1446 N N . ALA C 1 52 ? -4.428 10.940 1.431 1.00 11.30 49 ALA D N 1
ATOM 1447 C CA . ALA C 1 52 ? -5.153 10.466 0.229 1.00 10.08 49 ALA D CA 1
ATOM 1448 C C . ALA C 1 52 ? -4.265 9.515 -0.556 1.00 9.67 49 ALA D C 1
ATOM 1449 O O . ALA C 1 52 ? -4.666 8.489 -1.067 1.00 10.15 49 ALA D O 1
ATOM 1451 N N . ARG C 1 53 ? -2.966 9.850 -0.651 1.00 10.07 50 ARG D N 1
ATOM 1452 C CA . ARG C 1 53 ? -2.081 8.986 -1.429 1.00 10.99 50 ARG D CA 1
ATOM 1453 C C . ARG C 1 53 ? -1.930 7.614 -0.759 1.00 11.49 50 ARG D C 1
ATOM 1454 O O . ARG C 1 53 ? -1.914 6.571 -1.427 1.00 12.47 50 ARG D O 1
ATOM 1462 N N . ASN C 1 54 ? -1.821 7.606 0.586 1.00 10.73 51 ASN D N 1
ATOM 1463 C CA . ASN C 1 54 ? -1.741 6.339 1.280 1.00 11.99 51 ASN D CA 1
ATOM 1464 C C . ASN C 1 54 ? -3.065 5.524 1.058 1.00 13.74 51 ASN D C 1
ATOM 1465 O O . ASN C 1 54 ? -3.010 4.335 0.787 1.00 12.37 51 ASN D O 1
ATOM 1470 N N . ARG C 1 55 ? -4.244 6.157 1.071 1.00 11.79 52 ARG D N 1
ATOM 1471 C CA . ARG C 1 55 ? -5.511 5.428 0.828 1.00 14.64 52 ARG D CA 1
ATOM 1472 C C . ARG C 1 55 ? -5.550 4.840 -0.586 1.00 10.79 52 ARG D C 1
ATOM 1473 O O . ARG C 1 55 ? -6.013 3.727 -0.786 1.00 14.06 52 ARG D O 1
ATOM 1481 N N . ASP C 1 56 ? -5.050 5.573 -1.548 1.00 12.26 53 ASP D N 1
ATOM 1482 C CA . ASP C 1 56 ? -4.942 5.075 -2.915 1.00 13.12 53 ASP D CA 1
ATOM 1483 C C . ASP C 1 56 ? -3.993 3.844 -3.008 1.00 11.69 53 ASP D C 1
ATOM 1484 O O . ASP C 1 56 ? -4.289 2.821 -3.658 1.00 11.86 53 ASP D O 1
ATOM 1489 N N . LEU C 1 57 ? -2.803 3.968 -2.397 1.00 10.96 54 LEU D N 1
ATOM 1490 C CA . LEU C 1 57 ? -1.859 2.857 -2.336 1.00 10.26 54 LEU D CA 1
ATOM 1491 C C . LEU C 1 57 ? -2.483 1.613 -1.639 1.00 10.51 54 LEU D C 1
ATOM 1492 O O . LEU C 1 57 ? -2.351 0.491 -2.125 1.00 12.68 54 LEU D O 1
ATOM 1497 N N . GLU C 1 58 ? -3.253 1.816 -0.569 1.00 12.35 55 GLU D N 1
ATOM 1498 C CA . GLU C 1 58 ? -3.891 0.681 0.107 1.00 13.05 55 GLU D CA 1
ATOM 1499 C C . GLU C 1 58 ? -4.800 -0.087 -0.869 1.00 14.21 55 GLU D C 1
ATOM 1500 O O . GLU C 1 58 ? -4.844 -1.324 -0.932 1.00 14.50 55 GLU D O 1
ATOM 1506 N N . ALA C 1 59 ? -5.532 0.695 -1.666 1.00 14.10 56 ALA D N 1
ATOM 1507 C CA . ALA C 1 59 ? -6.421 0.097 -2.700 1.00 15.09 56 ALA D CA 1
ATOM 1508 C C . ALA C 1 59 ? -5.629 -0.736 -3.731 1.00 15.32 56 ALA D C 1
ATOM 1509 O O . ALA C 1 59 ? -6.010 -1.853 -4.133 1.00 16.29 56 ALA D O 1
ATOM 1511 N N . HIS C 1 60 ? -4.482 -0.220 -4.168 1.00 13.48 57 HIS D N 1
ATOM 1512 C CA . HIS C 1 60 ? -3.664 -0.938 -5.104 1.00 15.50 57 HIS D CA 1
ATOM 1513 C C . HIS C 1 60 ? -3.068 -2.231 -4.515 1.00 14.09 57 HIS D C 1
ATOM 1514 O O . HIS C 1 60 ? -2.985 -3.252 -5.214 1.00 14.01 57 HIS D O 1
ATOM 1521 N N . VAL C 1 61 ? -2.678 -2.164 -3.241 1.00 14.35 58 VAL D N 1
ATOM 1522 C CA . VAL C 1 61 ? -2.178 -3.335 -2.534 1.00 13.37 58 VAL D CA 1
ATOM 1523 C C . VAL C 1 61 ? -3.224 -4.409 -2.440 1.00 15.43 58 VAL D C 1
ATOM 1524 O O . VAL C 1 61 ? -2.944 -5.572 -2.721 1.00 16.16 58 VAL D O 1
ATOM 1528 N N . ARG C 1 62 ? -4.440 -4.009 -2.103 1.00 14.68 59 ARG D N 1
ATOM 1529 C CA . ARG C 1 62 ? -5.563 -4.970 -2.110 1.00 16.97 59 ARG D CA 1
ATOM 1530 C C . ARG C 1 62 ? -5.759 -5.653 -3.442 1.00 18.04 59 ARG D C 1
ATOM 1531 O O . ARG C 1 62 ? -5.949 -6.899 -3.506 1.00 20.25 59 ARG D O 1
ATOM 1539 N N . GLN C 1 63 ? -5.727 -4.882 -4.520 1.00 17.81 60 GLN D N 1
ATOM 1540 C CA . GLN C 1 63 ? -5.878 -5.478 -5.849 1.00 20.26 60 GLN D CA 1
ATOM 1541 C C . GLN C 1 63 ? -4.742 -6.466 -6.154 1.00 21.55 60 GLN D C 1
ATOM 1542 O O . GLN C 1 63 ? -4.965 -7.504 -6.750 1.00 21.32 60 GLN D O 1
ATOM 1548 N N . LEU C 1 64 ? -3.522 -6.138 -5.765 1.00 19.90 61 LEU D N 1
ATOM 1549 C CA . LEU C 1 64 ? -2.386 -7.078 -5.929 1.00 21.83 61 LEU D CA 1
ATOM 1550 C C . LEU C 1 64 ? -2.596 -8.352 -5.127 1.00 22.88 61 LEU D C 1
ATOM 1551 O O . LEU C 1 64 ? -2.325 -9.434 -5.626 1.00 24.47 61 LEU D O 1
ATOM 1556 N N . GLN C 1 65 ? -3.059 -8.215 -3.894 1.00 24.18 62 GLN D N 1
ATOM 1557 C CA . GLN C 1 65 ? -3.254 -9.372 -3.015 1.00 25.78 62 GLN D CA 1
ATOM 1558 C C . GLN C 1 65 ? -4.268 -10.302 -3.688 1.00 26.60 62 GLN D C 1
ATOM 1559 O O . GLN C 1 65 ? -4.091 -11.533 -3.737 1.00 26.95 62 GLN D O 1
ATOM 1565 N N . GLU C 1 66 ? -5.302 -9.702 -4.255 1.00 26.77 63 GLU D N 1
ATOM 1566 C CA . GLU C 1 66 ? -6.398 -10.496 -4.827 1.00 28.62 63 GLU D CA 1
ATOM 1567 C C . GLU C 1 66 ? -5.949 -11.200 -6.099 1.00 29.17 63 GLU D C 1
ATOM 1568 O O . GLU C 1 66 ? -6.282 -12.379 -6.304 1.00 29.47 63 GLU D O 1
ATOM 1574 N N . ARG C 1 67 ? -5.144 -10.503 -6.914 1.00 29.45 64 ARG D N 1
ATOM 1575 C CA . ARG C 1 67 ? -4.596 -11.074 -8.150 1.00 31.64 64 ARG D CA 1
ATOM 1576 C C . ARG C 1 67 ? -3.626 -12.189 -7.800 1.00 32.74 64 ARG D C 1
ATOM 1577 O O . ARG C 1 67 ? -3.570 -13.222 -8.476 1.00 32.56 64 ARG D O 1
ATOM 1585 N N . MET C 1 68 ? -2.851 -11.989 -6.743 1.00 34.37 65 MET D N 1
ATOM 1586 C CA . MET C 1 68 ? -1.889 -12.992 -6.349 1.00 37.16 65 MET D CA 1
ATOM 1587 C C . MET C 1 68 ? -2.568 -14.288 -5.895 1.00 38.63 65 MET D C 1
ATOM 1588 O O . MET C 1 68 ? -2.066 -15.392 -6.166 1.00 38.56 65 MET D O 1
ATOM 1593 N N . GLU C 1 69 ? -3.708 -14.149 -5.226 1.00 40.12 66 GLU D N 1
ATOM 1594 C CA . GLU C 1 69 ? -4.477 -15.307 -4.765 1.00 42.37 66 GLU D CA 1
ATOM 1595 C C . GLU C 1 69 ? -5.174 -16.073 -5.894 1.00 43.30 66 GLU D C 1
ATOM 1596 O O . GLU C 1 69 ? -5.439 -17.274 -5.754 1.00 43.66 66 GLU D O 1
ATOM 1602 N N . LEU C 1 70 ? -5.484 -15.390 -6.996 1.00 44.48 67 LEU D N 1
ATOM 1603 C CA . LEU C 1 70 ? -6.001 -16.068 -8.190 1.00 45.60 67 LEU D CA 1
ATOM 1604 C C . LEU C 1 70 ? -4.961 -17.032 -8.768 1.00 46.17 67 LEU D C 1
ATOM 1605 O O . LEU C 1 70 ? -5.322 -18.063 -9.335 1.00 46.28 67 LEU D O 1
ATOM 1610 N N . LEU C 1 71 ? -3.679 -16.696 -8.619 1.00 46.67 68 LEU D N 1
ATOM 1611 C CA . LEU C 1 71 ? -2.592 -17.653 -8.879 1.00 47.24 68 LEU D CA 1
ATOM 1612 C C . LEU C 1 71 ? -1.723 -17.870 -7.638 1.00 47.16 68 LEU D C 1
ATOM 1613 O O . LEU C 1 71 ? -2.112 -18.568 -6.698 1.00 47.13 68 LEU D O 1
#

Solvent-accessible surface area: 12821 Å² total; per-residue (Å²): 167,23,69,74,170,93,5,44,86,46,11,102,113,7,38,112,59,18,91,67,12,27,171,56,3,86,59,10,103,75,56,31,132,78,16,33,50,61,5,146,98,22,75,51,133,11,181,83,9,24,44,77,3,129,94,6,56,99,105,10,107,123,81,77,116,169,43,144,63,96,58,35,23,92,101,12,34,71,37,8,85,121,8,36,119,63,18,66,44,4,28,149,49,4,86,52,7,100,71,50,5,126,69,10,24,58,66,1,145,126,24,50,52,115,14,146,76,8,34,42,71,2,134,130,8,56,103,77,8,129,162,78,200,53,57,34,126,84,8,61,81,45,11,102,99,8,39,107,51,18,64,52,7,24,150,58,6,88,55,13,115,82,82,7,98,86,23,10,55,94,2,133,105,16,67,47,123,15,170,84,9,25,44,72,2,128,88,0,48,107,82,0,117,163,107

Foldseek 3Di:
DADPVNVVVVVVVVVVVVVVVVVVVVVVVVVVVVVVVVVVVVVVVVVVVVVVVVVVVVVVVVVVD/DDVVVVVVVVVVVVVVVVVVVVVVVVVVVVVVVVVVVVVVVVVVVVVVVVVVVVVVVVVVVVVVVVD/DDDPVNVVVVVVVVVVVVVVVVVVVVVVVVVVVVVVVVVVVVVVVVVVVVVVVVVVVVVVVVD

Organism: Homo sapiens (NCBI:txid9606)

CATH classification: 1.20.5.340

Secondary structure (DSSP, 8-state):
---HHHHHHHHHHHHHHHHHHHHHHHHHHHHHHHHHHHHHHHHHHHHHHHHHHHHHHHHHHHHH-/--HHHHHHHHHHHHHHHHHHHHHHHHHHHHHHHHHHHHHHHHHHHHHHHHHHHHHHHHHHHHHHHH-/---HHHHHHHHHHHHHHHHHHHHHHHHHHHHHHHHHHHHHHHHHHHHHHHHHHHHHHHHHHH-

Sequence (195 aa):
EVTLRELQEALEEEVLTRQSLSREMEAIRTDNQNFASQLREAEARNRDLEAHVRQLQERMELLQAEAEAEVTLRELQEALEEEVLTRQSLSREMEAIRTDNQNFASQLREAEARNRDLEAHVRQLQERMELLEVTLRELQEALEEEVLTRQSLSREMEAIRTDNQNFASQLREAEARNRDLEAHVRQLQERMELL